Protein AF-A0AAD5UPH0-F1 (afdb_monomer)

Foldseek 3Di:
DVLLLCCVVPVPDDNDDPVNVVVVVVVLVVVLVVLVVVCCVPWNFDWDWDDQDVVDIDTDTHTPDPVSVVVSVVVSVVSVVVVLVVLLVSLVSCCQPDPVPVLSNLVSVLSVLLVVLVVVLVVVLPDPPDGPVVNVVS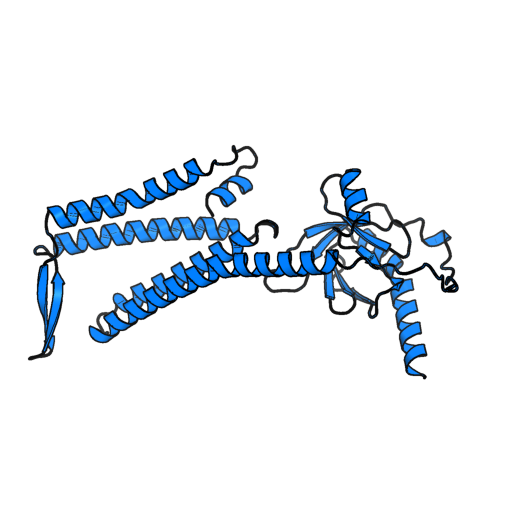VVVSVVVSVVSVVCSNCVVVVVVVVVVVVVVVVVPPPPPDDDDDDDDDDPCPPPPLFVPQPAWFWKFKWWDDPRTDGATWTWGDPDLQKIWTFHPPPPDVVSVVVVVVVVTPMDRLVPFLDWDWDDPDLQWIWIDTRPTIIIMGGPDSVNVVSVCVSCVVSNVVNVVVVVVVVPD

Radius of gyration: 30.43 Å; Cα contacts (8 Å, |Δi|>4): 278; chains: 1; bounding box: 73×56×84 Å

Nearest PDB structures (foldseek):
  9asb-assembly1_R  TM=7.176E-01  e=4.414E-03  Homo sapiens
  8szh-assembly1_A  TM=6.486E-01  e=6.086E-03  Homo sapiens
  3syx-assembly1_A  TM=6.234E-01  e=2.449E-03  Homo sapiens
  1egx-assembly1_A  TM=5.611E-01  e=1.221E-02  Homo sapiens
  4my6-assembly1_A  TM=5.844E-01  e=4.181E-02  Homo sapiens

Secondary structure (DSSP, 8-state):
-HHHHHHHH-TTS----HHHHHHHHHHHHHHHHHHHHHHHHHH--EEEEEEEETTEEEEEEE-S-HHHHHHHHHHHHHHHHHHHHHHHHHHHHTTT--GGGHHHHHHHHHHHHHHHHHHHHHHHHH-TTS-HHHHHHHHHHHHHHHHHHHHHHHHHHHHHHHHHHHHHHHHTT-----------PPP----TTTGGG--S-EEEEEE-SSTTPPEEEEEEEEEETTEEEEEESS---HHHHHHHHHT-SEEEEGGG-S-EEEEE-SSSEEEEEETTEEEEEEESSHHHHHHHHHHHHHHHHHHHHHHHHHTT-

Mean predicted aligned error: 13.75 Å

InterPro domains:
  IPR017978 GPCR family 3, C-terminal [PF00003] (2-152)
  IPR017978 GPCR family 3, C-terminal [PS50259] (34-127)

pLDDT: mean 79.67, std 17.47, range [31.64, 97.56]

Solvent-accessible surface area (backbone atoms only — 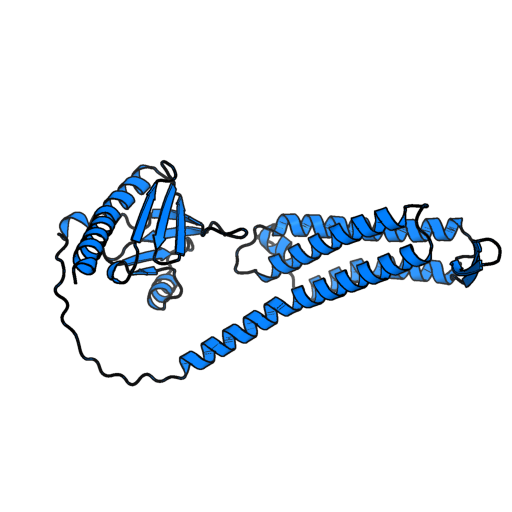not comparable to full-atom values): 18338 Å² total; per-residue (Å²): 106,71,72,57,44,48,53,71,78,33,80,86,55,78,81,79,51,72,64,59,56,52,50,52,53,49,63,72,51,46,59,62,52,52,52,51,50,53,42,47,74,76,47,51,65,38,86,40,80,42,78,80,48,95,94,40,75,42,82,42,75,42,38,89,48,64,67,59,45,52,51,54,53,48,54,51,50,52,51,52,50,52,55,50,50,53,51,48,53,52,33,60,74,45,64,84,61,63,74,93,50,55,68,53,54,48,54,34,50,44,50,52,54,49,51,54,52,49,52,54,52,50,58,58,63,69,41,82,89,59,53,70,70,57,51,53,51,52,52,52,52,52,52,50,50,50,51,51,50,48,48,50,54,67,45,49,60,57,52,52,51,54,53,51,54,50,55,53,58,62,59,74,67,65,79,79,88,70,82,90,76,87,79,90,71,87,76,80,80,70,68,71,82,71,62,79,68,63,67,84,54,44,64,30,35,41,26,44,82,58,104,79,47,59,72,41,68,25,27,41,32,56,95,46,98,52,36,45,34,44,42,63,76,63,76,88,40,76,63,56,58,52,33,49,77,70,61,81,40,65,63,47,55,58,88,76,56,87,35,67,48,80,42,81,77,49,84,40,29,38,36,39,36,50,62,93,46,52,36,36,38,36,38,85,43,54,68,59,37,52,53,50,50,64,65,47,47,62,55,43,51,54,48,54,52,49,54,64,62,58,74,75,111

Organism: NCBI:txid261099

Sequence (313 aa):
NYRIYTIFTRPRSRILKTHETIIGGIIFGIPPAIIIAIWNAKDAPKPAAITVMKGVYAWTCSSTSTSLQSVMVTLLSVYCAIILAMNLYIAFQTRNIPSKYSETRVITLAIYNTTIITLFAISILLSEGLGFRLKAAIKMIAVFYLLFFNLVSSFSLKVVHCVQDNVLSTKSGSKSTHSITNPSMEAISVKEKDAKKGKAGTPVILRKPGLFSESKPRMMHSETPEFVSFCRFTKLTLEDEAASKRGDGECWKLPNLKEFKVEKVSDLTRRYYLDKDQFEVTYENEDDAKSWDNYFHPWTNAHIAKTMLGEGK

Structure (mmCIF, N/CA/C/O backbone):
data_AF-A0AAD5UPH0-F1
#
_entry.id   AF-A0AAD5UPH0-F1
#
loop_
_atom_site.group_PDB
_atom_site.id
_atom_site.type_symbol
_atom_site.label_atom_id
_atom_site.label_alt_id
_atom_site.label_comp_id
_atom_site.label_asym_id
_atom_site.label_entity_id
_atom_site.label_seq_id
_atom_site.pdbx_PDB_ins_code
_atom_site.Cartn_x
_atom_site.Cartn_y
_atom_site.Cartn_z
_atom_site.occupancy
_atom_site.B_iso_or_equiv
_atom_site.auth_seq_id
_atom_site.auth_comp_id
_atom_site.auth_asym_id
_atom_site.auth_atom_id
_atom_site.pdbx_PDB_model_num
ATOM 1 N N . ASN A 1 1 ? -4.790 7.813 2.176 1.00 82.38 1 ASN A N 1
ATOM 2 C CA . ASN A 1 1 ? -3.781 7.843 3.263 1.00 82.38 1 ASN A CA 1
ATOM 3 C C . ASN A 1 1 ? -3.314 9.232 3.673 1.00 82.38 1 ASN A C 1
ATOM 5 O O . ASN A 1 1 ? -3.530 9.558 4.830 1.00 82.38 1 ASN A O 1
ATOM 9 N N . TYR A 1 2 ? -2.753 10.075 2.794 1.00 86.06 2 TYR A N 1
ATOM 10 C CA . TYR A 1 2 ? -2.243 11.404 3.200 1.00 86.06 2 TYR A CA 1
ATOM 11 C C . TYR A 1 2 ? -3.269 12.274 3.955 1.00 86.06 2 TYR A C 1
ATOM 13 O O . TYR A 1 2 ? -2.992 12.720 5.062 1.00 86.06 2 TYR A O 1
ATOM 21 N N . ARG A 1 3 ? -4.490 12.425 3.419 1.00 85.69 3 ARG A N 1
ATOM 22 C CA . ARG A 1 3 ? -5.582 13.167 4.083 1.00 85.69 3 ARG A CA 1
ATOM 23 C C . ARG A 1 3 ? -5.912 12.632 5.480 1.00 85.69 3 ARG A C 1
ATOM 25 O O . ARG A 1 3 ? -6.207 13.391 6.396 1.00 85.69 3 ARG A O 1
ATOM 32 N N . ILE A 1 4 ? -5.878 11.314 5.635 1.00 85.44 4 ILE A N 1
ATOM 33 C CA . ILE A 1 4 ? -6.187 10.655 6.903 1.00 85.44 4 ILE A CA 1
ATOM 34 C C . ILE A 1 4 ? -5.053 10.929 7.895 1.00 85.44 4 ILE A C 1
ATOM 36 O O . ILE A 1 4 ? -5.306 11.399 8.998 1.00 85.44 4 ILE A O 1
ATOM 40 N N . TYR A 1 5 ? -3.804 10.750 7.464 1.00 86.12 5 TYR A N 1
ATOM 41 C CA . TYR A 1 5 ? -2.621 11.104 8.244 1.00 86.12 5 TYR A CA 1
ATOM 42 C C . TYR A 1 5 ? -2.679 12.551 8.751 1.00 86.12 5 TYR A C 1
ATOM 44 O O . TYR A 1 5 ? -2.553 12.784 9.947 1.00 86.12 5 TYR A O 1
ATOM 52 N N . THR A 1 6 ? -2.978 13.523 7.886 1.00 85.56 6 THR A N 1
ATOM 53 C CA . THR A 1 6 ? -3.054 14.935 8.295 1.00 85.56 6 THR A CA 1
ATOM 54 C C . THR A 1 6 ? -4.121 15.203 9.357 1.00 85.56 6 THR A C 1
ATOM 56 O O . THR A 1 6 ? -3.864 15.984 10.270 1.00 85.56 6 THR A O 1
ATOM 59 N N . ILE A 1 7 ? -5.277 14.529 9.283 1.00 85.38 7 ILE A N 1
ATOM 60 C CA . ILE A 1 7 ? -6.355 14.673 10.274 1.00 85.38 7 ILE A CA 1
ATOM 61 C C . ILE A 1 7 ? -5.890 14.184 11.653 1.00 85.38 7 ILE A C 1
ATOM 63 O O . ILE A 1 7 ? -6.153 14.844 12.655 1.00 85.38 7 ILE A O 1
ATOM 67 N N . PHE A 1 8 ? -5.173 13.058 11.711 1.00 83.31 8 PHE A N 1
ATOM 68 C CA . PHE A 1 8 ? -4.741 12.465 12.980 1.00 83.31 8 PHE A CA 1
ATOM 69 C C . PHE A 1 8 ? -3.480 13.105 13.563 1.00 83.31 8 PHE A C 1
ATOM 71 O O . PHE A 1 8 ? -3.375 13.246 14.778 1.00 83.31 8 PHE A O 1
ATOM 78 N N . THR A 1 9 ? -2.526 13.519 12.730 1.00 83.44 9 THR A N 1
ATOM 79 C CA . THR A 1 9 ? -1.260 14.098 13.209 1.00 83.44 9 THR A CA 1
ATOM 80 C C . THR A 1 9 ? -1.386 15.585 13.537 1.00 83.44 9 THR A C 1
ATOM 82 O O . THR A 1 9 ? -0.618 16.112 14.338 1.00 83.44 9 THR A O 1
ATOM 85 N N . ARG A 1 10 ? -2.343 16.295 12.925 1.00 81.62 10 ARG A N 1
ATOM 86 C CA . ARG A 1 10 ? -2.561 17.730 13.150 1.00 81.62 10 ARG A CA 1
ATOM 87 C C . ARG A 1 10 ? -4.033 17.993 13.486 1.00 81.62 10 ARG A C 1
ATOM 89 O O . ARG A 1 10 ? -4.769 18.454 12.613 1.00 81.62 10 ARG A O 1
ATOM 96 N N . PRO A 1 11 ? -4.464 17.798 14.746 1.00 68.94 11 PRO A N 1
ATOM 97 C CA . PRO A 1 11 ? -5.865 17.977 15.148 1.00 68.94 11 PRO A CA 1
ATOM 98 C C . PRO A 1 11 ? -6.391 19.415 14.979 1.00 68.94 11 PRO A C 1
ATOM 100 O O . PRO A 1 11 ? -7.597 19.622 14.921 1.00 68.94 11 PRO A O 1
ATOM 103 N N . ARG A 1 12 ? -5.504 20.415 14.853 1.00 71.19 12 ARG A N 1
ATOM 104 C CA . ARG A 1 12 ? -5.857 21.811 14.516 1.00 71.19 12 ARG A CA 1
ATOM 105 C C . ARG A 1 12 ? -5.805 22.141 13.020 1.00 71.19 12 ARG A C 1
ATOM 107 O O . ARG A 1 12 ? -6.069 23.280 12.644 1.00 71.19 12 ARG A O 1
ATOM 114 N N . SER A 1 13 ? -5.421 21.199 12.160 1.00 67.62 13 SER A N 1
ATOM 115 C CA . SER A 1 13 ? -5.378 21.459 10.720 1.00 67.62 13 SER A CA 1
ATOM 116 C C . SER A 1 13 ? -6.786 21.483 10.128 1.00 67.62 13 SER A C 1
ATOM 118 O O . SER A 1 13 ? -7.664 20.725 10.540 1.00 67.62 13 SER A O 1
ATOM 120 N N . ARG A 1 14 ? -7.014 22.382 9.161 1.00 71.81 14 ARG A N 1
ATOM 121 C CA . ARG A 1 14 ? -8.259 22.396 8.384 1.00 71.81 14 ARG A CA 1
ATOM 122 C C . ARG A 1 14 ? -8.436 21.033 7.720 1.00 71.81 14 ARG A C 1
ATOM 124 O O . ARG A 1 14 ? -7.489 20.497 7.148 1.00 71.81 14 ARG A O 1
ATOM 131 N N . ILE A 1 15 ? -9.655 20.501 7.779 1.00 76.06 15 ILE A N 1
ATOM 132 C CA . ILE A 1 15 ? -10.037 19.301 7.032 1.00 76.06 15 ILE A CA 1
ATOM 133 C C . ILE A 1 15 ? -9.720 19.569 5.559 1.00 76.06 15 ILE A C 1
ATOM 135 O O . ILE A 1 15 ? -10.344 20.442 4.953 1.00 76.06 15 ILE A O 1
ATOM 139 N N . LEU A 1 16 ? -8.749 18.835 5.004 1.00 75.88 16 LEU A N 1
ATOM 140 C CA . LEU A 1 16 ? -8.389 18.982 3.597 1.00 75.88 16 LEU A CA 1
ATOM 141 C C . LEU A 1 16 ? -9.610 18.709 2.725 1.00 75.88 16 LEU A C 1
ATOM 143 O O . LEU A 1 16 ? -10.311 17.698 2.898 1.00 75.88 16 LEU A O 1
ATOM 147 N N . LYS A 1 17 ? -9.844 19.619 1.784 1.00 85.31 17 LYS A N 1
ATOM 148 C CA . LYS A 1 17 ? -10.932 19.508 0.815 1.00 85.31 17 LYS A CA 1
ATOM 149 C C . LYS A 1 17 ? -10.560 18.477 -0.252 1.00 85.31 17 LYS A C 1
ATOM 151 O O . LYS A 1 17 ? -9.388 18.242 -0.544 1.00 85.31 17 LYS A O 1
ATOM 156 N N . THR A 1 18 ? -11.568 17.867 -0.873 1.00 87.19 18 THR A N 1
ATOM 157 C CA . THR A 1 18 ? -11.371 16.830 -1.902 1.00 87.19 18 THR A CA 1
ATOM 158 C C . THR A 1 18 ? -10.477 17.313 -3.048 1.00 87.19 18 THR A C 1
ATOM 160 O O . THR A 1 18 ? -9.582 16.585 -3.471 1.00 87.19 18 THR A O 1
ATOM 163 N N . HIS A 1 19 ? -10.651 18.561 -3.496 1.00 87.62 19 HIS A N 1
ATOM 164 C CA . HIS A 1 19 ? -9.842 19.126 -4.578 1.00 87.62 19 HIS A CA 1
ATOM 165 C C . HIS A 1 19 ? -8.356 19.249 -4.212 1.00 87.62 19 HIS A C 1
ATOM 167 O O . HIS A 1 19 ? -7.513 18.977 -5.054 1.00 87.62 19 HIS A O 1
ATOM 173 N N . GLU A 1 20 ? -8.013 19.573 -2.961 1.00 88.12 20 GLU A N 1
ATOM 174 C CA . GLU A 1 20 ? -6.614 19.699 -2.520 1.00 88.12 20 GLU A CA 1
ATOM 175 C C . GLU A 1 20 ? -5.891 18.347 -2.580 1.00 88.12 20 GLU A C 1
ATOM 177 O O . GLU A 1 20 ? -4.725 18.270 -2.957 1.00 88.12 20 GLU A O 1
ATOM 182 N N . THR A 1 21 ? -6.604 17.258 -2.271 1.00 87.06 21 THR A N 1
ATOM 183 C CA . THR A 1 21 ? -6.049 15.899 -2.375 1.00 87.06 21 THR A CA 1
ATOM 184 C C . THR A 1 21 ? -5.826 15.497 -3.836 1.00 87.06 21 THR A C 1
ATOM 186 O O . THR A 1 21 ? -4.801 14.896 -4.153 1.00 87.06 21 THR A O 1
ATOM 189 N N . ILE A 1 22 ? -6.754 15.856 -4.732 1.00 90.38 22 ILE A N 1
ATOM 190 C CA . ILE A 1 22 ? -6.630 15.602 -6.176 1.00 90.38 22 ILE A CA 1
ATOM 191 C C . ILE A 1 22 ? -5.459 16.399 -6.760 1.00 90.38 22 ILE A C 1
ATOM 193 O O . ILE A 1 22 ? -4.620 15.826 -7.451 1.00 90.38 22 ILE A O 1
ATOM 197 N N . ILE A 1 23 ? -5.361 17.690 -6.432 1.00 92.50 23 ILE A N 1
ATOM 198 C CA . ILE A 1 23 ? -4.261 18.563 -6.864 1.00 92.50 23 ILE A CA 1
ATOM 199 C C . ILE A 1 23 ? -2.921 18.002 -6.383 1.00 92.50 23 ILE A C 1
ATOM 201 O O . ILE A 1 23 ? -1.994 17.890 -7.180 1.00 92.50 23 ILE A O 1
ATOM 205 N N . GLY A 1 24 ? -2.832 17.573 -5.120 1.00 89.00 24 GLY A N 1
ATOM 206 C CA . GLY A 1 24 ? -1.638 16.906 -4.601 1.00 89.00 24 GLY A CA 1
ATOM 207 C C . GLY A 1 24 ? -1.256 15.676 -5.429 1.00 89.00 24 GLY A C 1
ATOM 208 O O . GLY A 1 24 ? -0.106 15.549 -5.838 1.00 89.00 24 GLY A O 1
ATOM 209 N N . GLY A 1 25 ? -2.223 14.809 -5.747 1.00 88.56 25 GLY A N 1
ATOM 210 C CA . GLY A 1 25 ? -1.998 13.640 -6.604 1.00 88.56 25 GLY A CA 1
ATOM 211 C C . GLY A 1 25 ? -1.468 13.998 -7.998 1.00 88.56 25 GLY A C 1
ATOM 212 O O . GLY A 1 25 ? -0.523 13.372 -8.470 1.00 88.56 25 GLY A O 1
ATOM 213 N N . ILE A 1 26 ? -2.022 15.038 -8.627 1.00 92.56 26 ILE A N 1
ATOM 214 C CA . ILE A 1 26 ? -1.574 15.527 -9.941 1.00 92.56 26 ILE A CA 1
ATOM 215 C C . ILE A 1 26 ? -0.140 16.063 -9.864 1.00 92.56 26 ILE A C 1
ATOM 217 O O . ILE A 1 26 ? 0.687 15.713 -10.703 1.00 92.56 26 ILE A O 1
ATOM 221 N N . ILE A 1 27 ? 0.184 16.855 -8.839 1.00 94.62 27 ILE A N 1
ATOM 222 C CA . ILE A 1 27 ? 1.525 17.427 -8.650 1.00 94.62 27 ILE A CA 1
ATOM 223 C C . ILE A 1 27 ? 2.592 16.328 -8.547 1.00 94.62 27 ILE A C 1
ATOM 225 O O . ILE A 1 27 ? 3.658 16.467 -9.140 1.00 94.62 27 ILE A O 1
ATOM 229 N N . PHE A 1 28 ? 2.310 15.216 -7.860 1.00 93.44 28 PHE A N 1
ATOM 230 C CA . PHE A 1 28 ? 3.228 14.069 -7.803 1.00 93.44 28 PHE A CA 1
ATOM 231 C C . PHE A 1 28 ? 3.228 13.212 -9.087 1.00 93.44 28 PHE A C 1
ATOM 233 O O . PHE A 1 28 ? 4.172 12.467 -9.328 1.00 93.44 28 PHE A O 1
ATOM 240 N N . GLY A 1 29 ? 2.199 13.303 -9.933 1.00 92.19 29 GLY A N 1
ATOM 241 C CA . GLY A 1 29 ? 2.130 12.578 -11.208 1.00 92.19 29 GLY A CA 1
ATOM 242 C C . GLY A 1 29 ? 2.849 13.270 -12.374 1.00 92.19 29 GLY A C 1
ATOM 243 O O . GLY A 1 29 ? 3.290 12.602 -13.308 1.00 92.19 29 GLY A O 1
ATOM 244 N N . ILE A 1 30 ? 2.993 14.597 -12.324 1.00 95.75 30 ILE A N 1
ATOM 245 C CA . ILE A 1 30 ? 3.584 15.402 -13.406 1.00 95.75 30 ILE A CA 1
ATOM 246 C C . ILE A 1 30 ? 5.079 15.107 -13.651 1.00 95.75 30 ILE A C 1
ATOM 248 O O . ILE A 1 30 ? 5.450 14.948 -14.817 1.00 95.75 30 ILE A O 1
ATOM 252 N N . PRO A 1 31 ? 5.963 15.007 -12.636 1.00 95.69 31 PRO A N 1
ATOM 253 C CA . PRO A 1 31 ? 7.396 14.846 -12.883 1.00 95.69 31 PRO A CA 1
ATOM 254 C C . PRO A 1 31 ? 7.758 13.592 -13.703 1.00 95.69 31 PRO A C 1
ATOM 256 O O . PRO A 1 31 ? 8.509 13.738 -14.668 1.00 95.69 31 PRO A O 1
ATOM 259 N N . PRO A 1 32 ? 7.194 12.393 -13.436 1.00 95.88 32 PRO A N 1
ATOM 260 C CA . PRO A 1 32 ? 7.371 11.231 -14.309 1.00 95.88 32 PRO A CA 1
ATOM 261 C C . PRO A 1 32 ? 6.973 11.490 -15.766 1.00 95.88 32 PRO A C 1
ATOM 263 O O . PRO A 1 32 ? 7.700 11.100 -16.677 1.00 95.88 32 PRO A O 1
ATOM 266 N N . ALA A 1 33 ? 5.848 12.176 -15.998 1.00 96.12 33 ALA A N 1
ATOM 267 C CA . ALA A 1 33 ? 5.382 12.496 -17.345 1.00 96.12 33 ALA A CA 1
ATOM 268 C C . ALA A 1 33 ? 6.349 13.442 -18.075 1.00 96.12 33 ALA A C 1
ATOM 270 O O . ALA A 1 33 ? 6.648 13.221 -19.247 1.00 96.12 33 ALA A O 1
ATOM 271 N N . ILE A 1 34 ? 6.893 14.447 -17.379 1.00 97.00 34 ILE A N 1
ATOM 272 C CA . ILE A 1 34 ? 7.903 15.361 -17.935 1.00 97.00 34 ILE A CA 1
ATOM 273 C C . ILE A 1 34 ? 9.189 14.604 -18.281 1.00 97.00 34 ILE A C 1
ATOM 275 O O . ILE A 1 34 ? 9.716 14.782 -19.378 1.00 97.00 34 ILE A O 1
ATOM 279 N N . ILE A 1 35 ? 9.681 13.738 -17.388 1.00 95.88 35 ILE A N 1
ATOM 280 C CA . ILE A 1 35 ? 10.888 12.930 -17.637 1.00 95.88 35 ILE A CA 1
ATOM 281 C C . ILE A 1 35 ? 10.692 12.061 -18.885 1.00 95.88 35 ILE A C 1
ATOM 283 O O . ILE A 1 35 ? 11.546 12.050 -19.771 1.00 95.88 35 ILE A O 1
ATOM 287 N N . ILE A 1 36 ? 9.545 11.382 -18.993 1.00 95.69 36 ILE A N 1
ATOM 288 C CA . ILE A 1 36 ? 9.203 10.556 -20.157 1.00 95.69 36 ILE A CA 1
ATOM 289 C C . ILE A 1 36 ? 9.104 11.412 -21.427 1.00 95.69 36 ILE A C 1
ATOM 291 O O . ILE A 1 36 ? 9.611 11.003 -22.470 1.00 95.69 36 ILE A O 1
ATOM 295 N N . ALA A 1 37 ? 8.497 12.599 -21.364 1.00 96.94 37 ALA A N 1
ATOM 296 C CA . ALA A 1 37 ? 8.385 13.498 -22.512 1.00 96.94 37 ALA A CA 1
ATOM 297 C C . ALA A 1 37 ? 9.759 13.987 -23.000 1.00 96.94 37 ALA A C 1
ATOM 299 O O . ALA A 1 37 ? 10.033 13.942 -24.198 1.00 96.94 37 ALA A O 1
ATOM 300 N N . ILE A 1 38 ? 10.647 14.387 -22.083 1.00 96.38 38 ILE A N 1
ATOM 301 C CA . ILE A 1 38 ? 12.020 14.803 -22.405 1.00 96.38 38 ILE A CA 1
ATOM 302 C C . ILE A 1 38 ? 12.802 13.641 -23.019 1.00 96.38 38 ILE A C 1
ATOM 304 O O . ILE A 1 38 ? 13.492 13.833 -24.022 1.00 96.38 38 ILE A O 1
ATOM 308 N N . TRP A 1 39 ? 12.682 12.439 -22.448 1.00 96.12 39 TRP A N 1
ATOM 309 C CA . TRP A 1 39 ? 13.358 11.256 -22.973 1.00 96.12 39 TRP A CA 1
ATOM 310 C C . TRP A 1 39 ? 12.890 10.945 -24.400 1.00 96.12 39 TRP A C 1
ATOM 312 O O . TRP A 1 39 ? 13.722 10.856 -25.301 1.00 96.12 39 TRP A O 1
ATOM 322 N N . ASN A 1 40 ? 11.576 10.908 -24.643 1.00 95.81 40 ASN A N 1
ATOM 323 C CA . ASN A 1 40 ? 11.029 10.675 -25.983 1.00 95.81 40 ASN A CA 1
ATOM 324 C C . ASN A 1 40 ? 11.398 11.779 -26.987 1.00 95.81 40 ASN A C 1
ATOM 326 O O . ASN A 1 40 ? 11.626 11.480 -28.156 1.00 95.81 40 ASN A O 1
ATOM 330 N N . ALA A 1 41 ? 11.487 13.040 -26.556 1.00 96.62 41 ALA A N 1
ATOM 331 C CA . ALA A 1 41 ? 11.855 14.150 -27.433 1.00 96.62 41 ALA A CA 1
ATOM 332 C C . ALA A 1 41 ? 13.336 14.127 -27.850 1.00 96.62 41 ALA A C 1
ATOM 334 O O . ALA A 1 41 ? 13.675 14.605 -28.932 1.00 96.62 41 ALA A O 1
ATOM 335 N N . LYS A 1 42 ? 14.229 13.613 -26.993 1.00 96.44 42 LYS A N 1
ATOM 336 C CA . LYS A 1 42 ? 15.677 13.578 -27.255 1.00 96.44 42 LYS A CA 1
ATOM 337 C C . LYS A 1 42 ? 16.133 12.292 -27.930 1.00 96.44 42 LYS A C 1
ATOM 339 O O . LYS A 1 42 ? 16.948 12.357 -28.844 1.00 96.44 42 LYS A O 1
ATOM 344 N N . ASP A 1 43 ? 15.640 11.148 -27.473 1.00 94.88 43 ASP A N 1
ATOM 345 C CA . ASP A 1 43 ? 16.049 9.836 -27.971 1.00 94.88 43 ASP A CA 1
ATOM 346 C C . ASP A 1 43 ? 14.915 8.835 -27.736 1.00 94.88 43 ASP A C 1
ATOM 348 O O . ASP A 1 43 ? 14.900 8.078 -26.764 1.00 94.88 43 ASP A O 1
ATOM 352 N N . ALA A 1 44 ? 13.911 8.891 -28.613 1.00 93.25 44 ALA A N 1
ATOM 353 C CA . ALA A 1 44 ? 12.793 7.961 -28.575 1.00 93.25 44 ALA A CA 1
ATOM 354 C C . ALA A 1 44 ? 13.309 6.515 -28.711 1.00 93.25 44 ALA A C 1
ATOM 356 O O . ALA A 1 44 ? 14.049 6.227 -29.658 1.00 93.25 44 ALA A O 1
ATOM 357 N N . PRO A 1 45 ? 12.921 5.595 -27.808 1.00 91.38 45 PRO A N 1
ATOM 358 C CA . PRO A 1 45 ? 13.378 4.215 -27.861 1.00 91.38 45 PRO A CA 1
ATOM 359 C C . PRO A 1 45 ? 12.893 3.544 -29.150 1.00 91.38 45 PRO A C 1
ATOM 361 O O . PRO A 1 45 ? 11.702 3.546 -29.464 1.00 91.38 45 PRO A O 1
ATOM 364 N N . LYS A 1 46 ? 13.830 2.954 -29.894 1.00 93.50 46 LYS A N 1
ATOM 365 C CA . LYS A 1 46 ? 13.576 2.263 -31.163 1.00 93.50 46 LYS A CA 1
ATOM 366 C C . LYS A 1 46 ? 13.734 0.752 -30.977 1.00 93.50 46 LYS A C 1
ATOM 368 O O . LYS A 1 46 ? 14.473 0.317 -30.088 1.00 93.50 46 LYS A O 1
ATOM 373 N N . PRO A 1 47 ? 13.049 -0.070 -31.788 1.00 92.25 47 PRO A N 1
ATOM 374 C CA . PRO A 1 47 ? 13.262 -1.509 -31.772 1.00 92.25 47 PRO A CA 1
ATOM 375 C C . PRO A 1 47 ? 14.697 -1.827 -32.215 1.00 92.25 47 PRO A C 1
ATOM 377 O O . PRO A 1 47 ? 15.130 -1.440 -33.297 1.00 92.25 47 PRO A O 1
ATOM 380 N N . ALA A 1 48 ? 15.423 -2.546 -31.369 1.00 90.31 48 ALA A N 1
ATOM 381 C CA . ALA A 1 48 ? 16.771 -3.038 -31.590 1.00 90.31 48 ALA A CA 1
ATOM 382 C C . ALA A 1 48 ? 16.781 -4.560 -31.408 1.00 90.31 48 ALA A C 1
ATOM 384 O O . ALA A 1 48 ? 16.200 -5.094 -30.458 1.00 90.31 48 ALA A O 1
ATOM 385 N N . ALA A 1 49 ? 17.433 -5.272 -32.324 1.00 90.00 49 ALA A N 1
ATOM 386 C CA . ALA A 1 49 ? 17.629 -6.707 -32.195 1.00 90.00 49 ALA A CA 1
ATOM 387 C C . ALA A 1 49 ? 18.821 -6.977 -31.268 1.00 90.00 49 ALA A C 1
ATOM 389 O O . ALA A 1 49 ? 19.923 -6.486 -31.504 1.00 90.00 49 ALA A O 1
ATOM 390 N N . ILE A 1 50 ? 18.601 -7.771 -30.224 1.00 89.00 50 ILE A N 1
ATOM 391 C CA . ILE A 1 50 ? 19.654 -8.294 -29.354 1.00 89.00 50 ILE A CA 1
ATOM 392 C C . ILE A 1 50 ? 19.837 -9.786 -29.613 1.00 89.00 50 ILE A C 1
ATOM 394 O O . ILE A 1 50 ? 18.872 -10.543 -29.741 1.00 89.00 50 ILE A O 1
ATOM 398 N N . THR A 1 51 ? 21.090 -10.219 -29.686 1.00 87.88 51 THR A N 1
ATOM 399 C CA . THR A 1 51 ? 21.434 -11.636 -29.818 1.00 87.88 51 THR A CA 1
ATOM 400 C C . THR A 1 51 ? 21.400 -12.272 -28.432 1.00 87.88 51 THR A C 1
ATOM 402 O O . THR A 1 51 ? 22.212 -11.928 -27.577 1.00 87.88 51 THR A O 1
ATOM 405 N N . VAL A 1 52 ? 20.449 -13.178 -28.189 1.00 84.50 52 VAL A N 1
ATOM 406 C CA . VAL A 1 52 ? 20.278 -13.849 -26.883 1.00 84.50 52 VAL A CA 1
ATOM 407 C C . VAL A 1 52 ? 21.111 -15.128 -26.819 1.00 84.50 52 VAL A C 1
ATOM 409 O O . VAL A 1 52 ? 21.699 -15.445 -25.790 1.00 84.50 52 VAL A O 1
ATOM 412 N N . MET A 1 53 ? 21.165 -15.859 -27.932 1.00 83.31 53 MET A N 1
ATOM 413 C CA . MET A 1 53 ? 22.002 -17.041 -28.148 1.00 83.31 53 MET A CA 1
ATOM 414 C C . MET A 1 53 ? 22.439 -17.063 -29.614 1.00 83.31 53 MET A C 1
ATOM 416 O O . MET A 1 53 ? 21.860 -16.365 -30.448 1.00 83.31 53 MET A O 1
ATOM 420 N N . LYS A 1 54 ? 23.453 -17.864 -29.955 1.00 84.31 54 LYS A N 1
ATOM 421 C CA . LYS A 1 54 ? 23.919 -18.007 -31.342 1.00 84.31 54 LYS A CA 1
ATOM 422 C C . LYS A 1 54 ? 22.744 -18.431 -32.241 1.00 84.31 54 LYS A C 1
ATOM 424 O O . LYS A 1 54 ? 22.207 -19.519 -32.074 1.00 84.31 54 LYS A O 1
ATOM 429 N N . GLY A 1 55 ? 22.327 -17.551 -33.155 1.00 84.25 55 GLY A N 1
ATOM 430 C CA . GLY A 1 55 ? 21.191 -17.775 -34.061 1.00 84.25 55 GLY A CA 1
ATOM 431 C C . GLY A 1 55 ? 19.799 -17.444 -33.497 1.00 84.25 55 GLY A C 1
ATOM 432 O O . GLY A 1 55 ? 18.816 -17.620 -34.210 1.00 84.25 55 GLY A O 1
ATOM 433 N N . VAL A 1 56 ? 19.687 -16.944 -32.259 1.00 85.56 56 VAL A N 1
ATOM 434 C CA . VAL A 1 56 ? 18.412 -16.527 -31.649 1.00 85.56 56 VAL A CA 1
ATOM 435 C C . VAL A 1 56 ? 18.442 -15.032 -31.349 1.00 85.56 56 VAL A C 1
ATOM 437 O O . VAL A 1 56 ? 19.164 -14.570 -30.460 1.00 85.56 56 VAL A O 1
ATOM 440 N N . TYR A 1 57 ? 17.607 -14.287 -32.069 1.00 87.19 57 TYR A N 1
ATOM 441 C CA . TYR A 1 57 ? 17.436 -12.847 -31.906 1.00 87.19 57 TYR A CA 1
ATOM 442 C C . TYR A 1 57 ? 16.164 -12.549 -31.110 1.00 87.19 57 TYR A C 1
ATOM 444 O O . TYR A 1 57 ? 15.132 -13.193 -31.305 1.00 87.19 57 TYR A O 1
ATOM 452 N N . ALA A 1 58 ? 16.228 -11.560 -30.222 1.00 86.62 58 ALA A N 1
ATOM 453 C CA . ALA A 1 58 ? 15.062 -10.985 -29.565 1.00 86.62 58 ALA A CA 1
ATOM 454 C C . ALA A 1 58 ? 14.978 -9.493 -29.881 1.00 86.62 58 ALA A C 1
ATOM 456 O O . ALA A 1 58 ? 15.992 -8.800 -29.928 1.00 86.62 58 ALA A O 1
ATOM 457 N N . TRP A 1 59 ? 13.763 -8.994 -30.081 1.00 89.31 59 TRP A N 1
ATOM 458 C CA . TRP A 1 59 ? 13.519 -7.568 -30.249 1.00 89.31 59 TRP A CA 1
ATOM 459 C C . TRP A 1 59 ? 13.346 -6.919 -28.879 1.00 89.31 59 TRP A C 1
ATOM 461 O O . TRP A 1 59 ? 12.525 -7.357 -28.073 1.00 89.31 59 TRP A O 1
ATOM 471 N N . THR A 1 60 ? 14.123 -5.875 -28.619 1.00 90.38 60 THR A N 1
ATOM 472 C CA . THR A 1 60 ? 13.990 -5.026 -27.435 1.00 90.38 60 THR A CA 1
ATOM 473 C C . THR A 1 60 ? 13.864 -3.574 -27.864 1.00 90.38 60 THR A C 1
ATOM 475 O O . THR A 1 60 ? 14.347 -3.194 -28.923 1.00 90.38 60 THR A O 1
ATOM 478 N N . CYS A 1 61 ? 13.236 -2.737 -27.046 1.00 90.50 61 CYS A N 1
ATOM 479 C CA . CYS A 1 61 ? 13.265 -1.296 -27.267 1.00 90.50 61 CYS A CA 1
ATOM 480 C C . CYS A 1 61 ? 14.488 -0.718 -26.552 1.00 90.50 61 CYS A C 1
ATOM 482 O O . CYS A 1 61 ? 14.640 -0.910 -25.344 1.00 90.50 61 CYS A O 1
ATOM 484 N N . SER A 1 62 ? 15.360 -0.040 -27.296 1.00 91.25 62 SER A N 1
ATOM 485 C CA . SER A 1 62 ? 16.550 0.621 -26.761 1.00 91.25 62 SER A CA 1
ATOM 486 C C . SER A 1 62 ? 16.679 2.022 -27.343 1.00 91.25 62 SER A C 1
ATOM 488 O O . SER A 1 62 ? 16.309 2.283 -28.487 1.00 91.25 62 SER A O 1
ATOM 490 N N . SER A 1 63 ? 17.207 2.925 -26.533 1.00 93.12 63 SER A N 1
ATOM 491 C CA . SER A 1 63 ? 17.628 4.261 -26.936 1.00 93.12 63 SER A CA 1
ATOM 492 C C . SER A 1 63 ? 18.918 4.161 -27.755 1.00 93.12 63 SER A C 1
ATOM 494 O O . SER A 1 63 ? 19.698 3.221 -27.566 1.00 93.12 63 SER A O 1
ATOM 496 N N . THR A 1 64 ? 19.161 5.129 -28.637 1.00 93.00 64 THR A N 1
ATOM 497 C CA . THR A 1 64 ? 20.417 5.224 -29.399 1.00 93.00 64 THR A CA 1
ATOM 498 C C . THR A 1 64 ? 21.607 5.435 -28.456 1.00 93.00 64 THR A C 1
ATOM 500 O O . THR A 1 64 ? 22.676 4.859 -28.649 1.00 93.00 64 THR A O 1
ATOM 503 N N . SER A 1 65 ? 21.412 6.232 -27.402 1.00 94.00 65 SER A N 1
ATOM 504 C CA . SER A 1 65 ? 22.387 6.467 -26.339 1.00 94.00 65 SER A CA 1
ATOM 505 C C . SER A 1 65 ? 22.086 5.596 -25.115 1.00 94.00 65 SER A C 1
ATOM 507 O O . SER A 1 65 ? 21.142 5.842 -24.360 1.00 94.00 65 SER A O 1
ATOM 509 N N . THR A 1 66 ? 22.930 4.588 -24.874 1.00 91.00 66 THR A N 1
ATOM 510 C CA . THR A 1 66 ? 22.828 3.695 -23.703 1.00 91.00 66 THR A CA 1
ATOM 511 C C . THR A 1 66 ? 23.028 4.438 -22.381 1.00 91.00 66 THR A C 1
ATOM 513 O O . THR A 1 66 ? 22.360 4.139 -21.390 1.00 91.00 66 THR A O 1
ATOM 516 N N . SER A 1 67 ? 23.903 5.445 -22.367 1.00 94.06 67 SER A N 1
ATOM 517 C CA . SER A 1 67 ? 24.142 6.313 -21.214 1.00 94.06 67 SER A CA 1
ATOM 518 C C . SER A 1 67 ? 22.918 7.171 -20.891 1.00 94.06 67 SER A C 1
ATOM 520 O O . SER A 1 67 ? 22.498 7.194 -19.734 1.00 94.06 67 SER A O 1
ATOM 522 N N . LEU A 1 68 ? 22.283 7.798 -21.890 1.00 93.44 68 LEU A N 1
ATOM 523 C CA . LEU A 1 68 ? 21.050 8.564 -21.676 1.00 93.44 68 LEU A CA 1
ATOM 524 C C . LEU A 1 68 ? 19.911 7.672 -21.163 1.00 93.44 68 LEU A C 1
ATOM 526 O O . LEU A 1 68 ? 19.240 8.034 -20.198 1.00 93.44 68 LEU A O 1
ATOM 530 N N . GLN A 1 69 ? 19.730 6.490 -21.758 1.00 93.25 69 GLN A N 1
ATOM 531 C CA . GLN A 1 69 ? 18.744 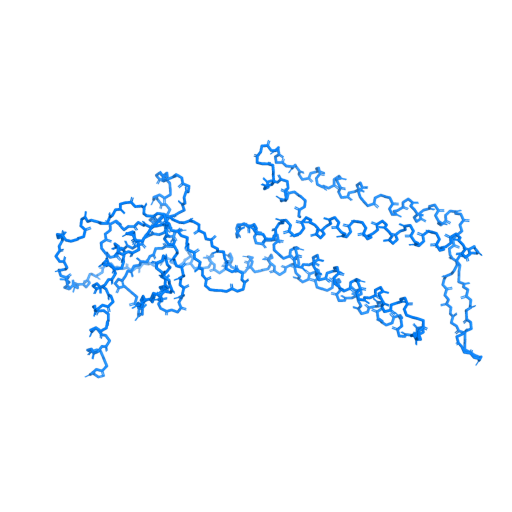5.507 -21.304 1.00 93.25 69 GLN A CA 1
ATOM 532 C C . GLN A 1 69 ? 18.954 5.121 -19.841 1.00 93.25 69 GLN A C 1
ATOM 534 O O . GLN A 1 69 ? 18.005 5.146 -19.058 1.00 93.25 69 GLN A O 1
ATOM 539 N N . SER A 1 70 ? 20.187 4.772 -19.467 1.00 93.25 70 SER A N 1
ATOM 540 C CA . SER A 1 70 ? 20.514 4.378 -18.096 1.00 93.25 70 SER A CA 1
ATOM 541 C C . SER A 1 70 ? 20.207 5.503 -17.106 1.00 93.25 70 SER A C 1
ATOM 543 O O . SER A 1 70 ? 19.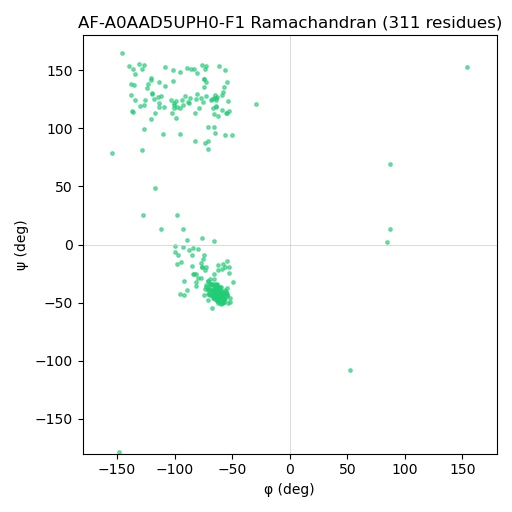557 5.269 -16.086 1.00 93.25 70 SER A O 1
ATOM 545 N N . VAL A 1 71 ? 20.582 6.743 -17.441 1.00 95.44 71 VAL A N 1
ATOM 546 C CA . VAL A 1 71 ? 20.306 7.922 -16.607 1.00 95.44 71 VAL A CA 1
ATOM 547 C C . VAL A 1 71 ? 18.802 8.157 -16.452 1.00 95.44 71 VAL A C 1
ATOM 549 O O . VAL A 1 71 ? 18.333 8.315 -15.327 1.00 95.44 71 VAL A O 1
ATOM 552 N N . MET A 1 72 ? 18.028 8.129 -17.541 1.00 94.69 72 MET A N 1
ATOM 553 C CA . MET A 1 72 ? 16.579 8.373 -17.499 1.00 94.69 72 MET A CA 1
ATOM 554 C C . MET A 1 72 ? 15.827 7.285 -16.726 1.00 94.69 72 MET A C 1
ATOM 556 O O . MET A 1 72 ? 14.980 7.595 -15.885 1.00 94.69 72 MET A O 1
ATOM 560 N N . VAL A 1 73 ? 16.167 6.012 -16.952 1.00 92.88 73 VAL A N 1
ATOM 561 C CA . VAL A 1 73 ? 15.588 4.879 -16.212 1.00 92.88 73 VAL A CA 1
ATOM 562 C C . VAL A 1 73 ? 15.945 4.960 -14.730 1.00 92.88 73 VAL A C 1
ATOM 564 O O . VAL A 1 73 ? 15.075 4.750 -13.883 1.00 92.88 73 VAL A O 1
ATOM 567 N N . THR A 1 74 ? 17.194 5.300 -14.403 1.00 93.75 74 THR A N 1
ATOM 568 C CA . THR A 1 74 ? 17.643 5.460 -13.014 1.00 93.75 74 THR A CA 1
ATOM 569 C C . THR A 1 74 ? 16.902 6.605 -12.333 1.00 93.75 74 THR A C 1
ATOM 571 O O . THR A 1 74 ? 16.373 6.418 -11.240 1.00 93.75 74 THR A O 1
ATOM 574 N N . LEU A 1 75 ? 16.783 7.762 -12.990 1.00 95.88 75 LEU A N 1
ATOM 575 C CA . LEU A 1 75 ? 16.078 8.927 -12.456 1.00 95.88 75 LEU A CA 1
ATOM 576 C C . LEU A 1 75 ? 14.605 8.612 -12.164 1.00 95.88 75 LEU A C 1
ATOM 578 O O . LEU A 1 75 ? 14.110 8.915 -11.077 1.00 95.88 75 LEU A O 1
ATOM 582 N N . LEU A 1 76 ? 13.920 7.953 -13.104 1.00 95.38 76 LEU A N 1
ATOM 583 C CA . LEU A 1 76 ? 12.530 7.535 -12.933 1.00 95.38 76 LEU A CA 1
ATOM 584 C C . LEU A 1 76 ? 12.385 6.516 -11.793 1.00 95.38 76 LEU A C 1
ATOM 586 O O . LEU A 1 76 ? 11.486 6.638 -10.963 1.00 95.38 76 LEU A O 1
ATOM 590 N N . SER A 1 77 ? 13.299 5.548 -11.716 1.00 92.75 77 SER A N 1
ATOM 591 C CA . SER A 1 77 ? 13.289 4.513 -10.675 1.00 92.75 77 SER A CA 1
ATOM 592 C C . SER A 1 77 ? 13.513 5.104 -9.283 1.00 92.75 77 SER A C 1
ATOM 594 O O . SER A 1 77 ? 12.782 4.767 -8.354 1.00 92.75 77 SER A O 1
ATOM 596 N N . VAL A 1 78 ? 14.470 6.026 -9.139 1.00 95.56 78 VAL A N 1
ATOM 597 C CA . VAL A 1 78 ? 14.738 6.740 -7.880 1.00 95.56 78 VAL A CA 1
ATOM 598 C C . VAL A 1 78 ? 13.529 7.575 -7.469 1.00 95.56 78 VAL A C 1
ATOM 600 O O . VAL A 1 78 ? 13.114 7.516 -6.312 1.00 95.56 78 VAL A O 1
ATOM 603 N N . TYR A 1 79 ? 12.912 8.296 -8.408 1.00 96.25 79 TYR A N 1
ATOM 604 C CA . TYR A 1 79 ? 11.696 9.060 -8.132 1.00 96.25 79 TYR A CA 1
ATOM 605 C C . TYR A 1 79 ? 10.567 8.158 -7.612 1.00 96.25 79 TYR A C 1
ATOM 607 O O . TYR A 1 79 ? 9.995 8.416 -6.551 1.00 96.25 79 TYR A O 1
ATOM 615 N N . CYS A 1 80 ? 10.281 7.058 -8.315 1.00 94.00 80 CYS A N 1
ATOM 616 C CA . CYS A 1 80 ? 9.270 6.091 -7.896 1.00 94.00 80 CYS A CA 1
ATOM 617 C C . CYS A 1 80 ? 9.595 5.467 -6.531 1.00 94.00 80 CYS A C 1
ATOM 619 O O . CYS A 1 80 ? 8.690 5.313 -5.711 1.00 94.00 80 CYS A O 1
ATOM 621 N N . ALA A 1 81 ? 10.865 5.161 -6.253 1.00 94.19 81 ALA A N 1
ATOM 622 C CA . ALA A 1 81 ? 11.301 4.625 -4.966 1.00 94.19 81 ALA A CA 1
ATOM 623 C C . ALA A 1 81 ? 11.071 5.618 -3.816 1.00 94.19 81 ALA A C 1
ATOM 625 O O . ALA A 1 81 ? 10.568 5.224 -2.764 1.00 94.19 81 ALA A O 1
ATOM 626 N N . ILE A 1 82 ? 11.358 6.909 -4.021 1.00 96.19 82 ILE A N 1
ATOM 627 C CA . ILE A 1 82 ? 11.100 7.964 -3.028 1.00 96.19 82 ILE A CA 1
ATOM 628 C C . ILE A 1 82 ? 9.598 8.079 -2.746 1.00 96.19 82 ILE A C 1
ATOM 630 O O . ILE A 1 82 ? 9.188 8.078 -1.584 1.00 96.19 82 ILE A O 1
ATOM 634 N N . ILE A 1 83 ? 8.763 8.126 -3.787 1.00 94.88 83 ILE A N 1
ATOM 635 C CA . ILE A 1 83 ? 7.302 8.195 -3.630 1.00 94.88 83 ILE A CA 1
ATOM 636 C C . ILE A 1 83 ? 6.764 6.951 -2.915 1.00 94.88 83 ILE A C 1
ATOM 638 O O . ILE A 1 83 ? 5.900 7.059 -2.040 1.00 94.88 83 ILE A O 1
ATOM 642 N N . LEU A 1 84 ? 7.279 5.767 -3.244 1.00 94.62 84 LEU A N 1
ATOM 643 C CA . LEU A 1 84 ? 6.900 4.523 -2.583 1.00 94.62 84 LEU A CA 1
ATOM 644 C C . LEU A 1 84 ? 7.301 4.533 -1.100 1.00 94.62 84 LEU A C 1
ATOM 646 O O . LEU A 1 84 ? 6.483 4.189 -0.249 1.00 94.62 84 LEU A O 1
ATOM 650 N N . ALA A 1 85 ? 8.509 5.000 -0.775 1.00 95.62 85 ALA A N 1
ATOM 651 C CA . ALA A 1 85 ? 8.987 5.138 0.599 1.00 95.62 85 ALA A CA 1
ATOM 652 C C . ALA A 1 85 ? 8.153 6.147 1.408 1.00 95.62 85 ALA A C 1
ATOM 654 O O . ALA A 1 85 ? 7.778 5.863 2.546 1.00 95.62 85 ALA A O 1
ATOM 655 N N . MET A 1 86 ? 7.785 7.290 0.818 1.00 94.69 86 MET A N 1
ATOM 656 C CA . MET A 1 86 ? 6.882 8.258 1.452 1.00 94.69 86 MET A CA 1
ATOM 657 C C . MET A 1 86 ? 5.503 7.647 1.729 1.00 94.69 86 MET A C 1
ATOM 659 O O . MET A 1 86 ? 4.961 7.807 2.824 1.00 94.69 86 MET A O 1
ATOM 663 N N . ASN A 1 87 ? 4.941 6.907 0.769 1.00 93.00 87 ASN A N 1
ATOM 664 C CA . ASN A 1 87 ? 3.668 6.210 0.958 1.00 93.00 87 ASN A CA 1
ATOM 665 C C . ASN A 1 87 ? 3.755 5.150 2.056 1.00 93.00 87 ASN A C 1
ATOM 667 O O . ASN A 1 87 ? 2.842 5.057 2.876 1.00 93.00 87 ASN A O 1
ATOM 671 N N . LEU A 1 88 ? 4.852 4.394 2.105 1.00 94.88 88 LEU A N 1
ATOM 672 C CA . LEU A 1 88 ? 5.108 3.399 3.139 1.00 94.88 88 LEU A CA 1
ATOM 673 C C . LEU A 1 88 ? 5.202 4.042 4.528 1.00 94.88 88 LEU A C 1
ATOM 675 O O . LEU A 1 88 ? 4.578 3.558 5.470 1.00 94.88 88 LEU A O 1
ATOM 679 N N . TYR A 1 89 ? 5.916 5.163 4.646 1.00 94.81 89 TYR A N 1
ATOM 680 C CA . TYR A 1 89 ? 6.017 5.924 5.890 1.00 94.81 89 TYR A CA 1
ATOM 681 C C . TYR A 1 89 ? 4.639 6.398 6.379 1.00 94.81 89 TYR A C 1
ATOM 683 O O . TYR A 1 89 ? 4.274 6.189 7.538 1.00 94.81 89 TYR A O 1
ATOM 691 N N . ILE A 1 90 ? 3.826 6.971 5.487 1.00 92.06 90 ILE A N 1
ATOM 692 C CA . ILE A 1 90 ? 2.462 7.405 5.821 1.00 92.06 90 ILE A CA 1
ATOM 693 C C . ILE A 1 90 ? 1.585 6.198 6.193 1.00 92.06 90 ILE A C 1
ATOM 695 O O . ILE A 1 90 ? 0.800 6.268 7.141 1.00 92.06 90 ILE A O 1
ATOM 699 N N . ALA A 1 91 ? 1.709 5.082 5.473 1.00 92.31 91 ALA A N 1
ATOM 700 C CA . ALA A 1 91 ? 0.976 3.848 5.747 1.00 92.31 91 ALA A CA 1
ATOM 701 C C . ALA A 1 91 ? 1.319 3.285 7.139 1.00 92.31 91 ALA A C 1
ATOM 703 O O . ALA A 1 91 ? 0.425 2.890 7.889 1.00 92.31 91 ALA A O 1
ATOM 704 N N . PHE A 1 92 ? 2.593 3.348 7.528 1.00 92.19 92 PHE A N 1
ATOM 705 C CA . PHE A 1 92 ? 3.055 2.948 8.853 1.00 92.19 92 PHE A CA 1
ATOM 706 C C . PHE A 1 92 ? 2.465 3.820 9.961 1.00 92.19 92 PHE A C 1
ATOM 708 O O . PHE A 1 92 ? 1.929 3.293 10.936 1.00 92.19 92 PHE A O 1
ATOM 715 N N . GLN A 1 93 ? 2.474 5.143 9.789 1.00 90.62 93 GLN A N 1
ATOM 716 C CA . GLN A 1 93 ? 1.900 6.066 10.774 1.00 90.62 93 GLN A CA 1
ATOM 717 C C . GLN A 1 93 ? 0.376 5.920 10.909 1.00 90.62 93 GLN A C 1
ATOM 719 O O . GLN A 1 93 ? -0.190 6.127 11.979 1.00 90.62 93 GLN A O 1
ATOM 724 N N . THR A 1 94 ? -0.306 5.522 9.835 1.00 88.19 94 THR A N 1
ATOM 725 C CA . THR A 1 94 ? -1.770 5.372 9.803 1.00 88.19 94 THR A CA 1
ATOM 726 C C . THR A 1 94 ? -2.266 3.979 10.215 1.00 88.19 94 THR A C 1
ATOM 728 O O . THR A 1 94 ? -3.472 3.733 10.207 1.00 88.19 94 THR A O 1
ATOM 731 N N . ARG A 1 95 ? -1.376 3.063 10.631 1.00 86.31 95 ARG A N 1
ATOM 732 C CA . ARG A 1 95 ? -1.739 1.671 10.964 1.00 86.31 95 ARG A CA 1
ATOM 733 C C . ARG A 1 95 ? -2.670 1.538 12.177 1.00 86.31 95 ARG A C 1
ATOM 735 O O . ARG A 1 95 ? -3.539 0.672 12.188 1.00 86.31 95 ARG A O 1
ATOM 742 N N . ASN A 1 96 ? -2.519 2.419 13.167 1.00 84.75 96 ASN A N 1
ATOM 743 C CA . ASN A 1 96 ? -3.226 2.353 14.455 1.00 84.75 96 ASN A CA 1
ATOM 744 C C . ASN A 1 96 ? -4.460 3.266 14.512 1.00 84.75 96 ASN A C 1
ATOM 746 O O . ASN A 1 96 ? -4.868 3.713 15.582 1.00 84.75 96 ASN A O 1
ATOM 750 N N . ILE A 1 97 ? -5.051 3.577 13.361 1.00 83.69 97 ILE A N 1
ATOM 751 C CA . ILE A 1 97 ? -6.232 4.435 13.303 1.00 83.69 97 ILE A CA 1
ATOM 752 C C . ILE A 1 97 ? -7.481 3.664 13.775 1.00 83.69 97 ILE A C 1
ATOM 754 O O . ILE A 1 97 ? -7.609 2.474 13.459 1.00 83.69 97 ILE A O 1
ATOM 758 N N . PRO A 1 98 ? -8.406 4.322 14.511 1.00 78.81 98 PRO A N 1
ATOM 759 C CA . PRO A 1 98 ? -9.637 3.698 14.991 1.00 78.81 98 PRO A CA 1
ATOM 760 C C . PRO A 1 98 ? -10.497 3.092 13.875 1.00 78.81 98 PRO A C 1
ATOM 762 O O . PRO A 1 98 ? -10.585 3.638 12.773 1.00 78.81 98 PRO A O 1
ATOM 765 N N . SER A 1 99 ? -11.238 2.034 14.213 1.00 72.56 99 SER A N 1
ATOM 766 C CA . SER A 1 99 ? -12.095 1.225 13.320 1.00 72.56 99 SER A CA 1
ATOM 767 C C . SER A 1 99 ? -13.112 2.006 12.499 1.00 72.56 99 SER A C 1
ATOM 769 O O . SER A 1 99 ? -13.561 1.511 11.470 1.00 72.56 99 SER A O 1
ATOM 771 N N . LYS A 1 100 ? -13.443 3.238 12.903 1.00 76.31 100 LYS A N 1
ATOM 772 C CA . LYS A 1 100 ? -14.296 4.140 12.117 1.00 76.31 100 LYS A CA 1
ATOM 773 C C . LYS A 1 100 ? -13.718 4.429 10.720 1.00 76.31 100 LYS A C 1
ATOM 775 O O . LYS A 1 100 ? -14.470 4.796 9.828 1.00 76.31 100 LYS A O 1
ATOM 780 N N . TYR A 1 101 ? -12.412 4.235 10.522 1.00 81.06 101 TYR A N 1
ATOM 781 C CA . TYR A 1 101 ? -11.731 4.375 9.233 1.00 81.06 101 TYR A CA 1
ATOM 782 C C . TYR A 1 101 ? -11.121 3.047 8.766 1.00 81.06 101 TYR A C 1
ATOM 784 O O . TYR A 1 101 ? -9.950 3.002 8.373 1.00 81.06 101 TYR A O 1
ATOM 792 N N . SER A 1 102 ? -11.911 1.968 8.812 1.00 80.69 102 SER A N 1
ATOM 793 C CA . SER A 1 102 ? -11.543 0.625 8.331 1.00 80.69 102 SER A CA 1
ATOM 794 C C . SER A 1 102 ? -10.955 0.631 6.911 1.00 80.69 102 SER A C 1
ATOM 796 O O . SER A 1 102 ? -10.026 -0.128 6.635 1.00 80.69 102 SER A O 1
ATOM 798 N N . GLU A 1 103 ? -11.401 1.555 6.054 1.00 81.69 103 GLU A N 1
ATOM 799 C CA . GLU A 1 103 ? -10.867 1.783 4.703 1.00 81.69 103 GLU A CA 1
ATOM 800 C C . GLU A 1 103 ? -9.350 2.022 4.687 1.00 81.69 103 GLU A C 1
ATOM 802 O O . GLU A 1 103 ? -8.634 1.500 3.833 1.00 81.69 103 GLU A O 1
ATOM 807 N N . THR A 1 104 ? -8.823 2.728 5.690 1.00 87.12 104 THR A N 1
ATOM 808 C CA . THR A 1 104 ? -7.388 3.039 5.783 1.00 87.12 104 THR A CA 1
ATOM 809 C C . THR A 1 104 ? -6.540 1.782 5.912 1.00 87.12 104 THR A C 1
ATOM 811 O O . THR A 1 104 ? -5.450 1.715 5.349 1.00 87.12 104 THR A O 1
ATOM 814 N N . ARG A 1 105 ? -7.031 0.765 6.630 1.00 87.50 105 ARG A N 1
ATOM 815 C CA . ARG A 1 105 ? -6.280 -0.477 6.857 1.00 87.50 105 ARG A CA 1
ATOM 816 C C . ARG A 1 105 ? -6.067 -1.242 5.567 1.00 87.50 105 ARG A C 1
ATOM 818 O O . ARG A 1 105 ? -4.976 -1.754 5.339 1.00 87.50 105 ARG A O 1
ATOM 825 N N . VAL A 1 106 ? -7.087 -1.276 4.717 1.00 90.00 106 VAL A N 1
ATOM 826 C CA . VAL A 1 106 ? -7.018 -1.978 3.437 1.00 90.00 106 VAL A CA 1
ATOM 827 C C . VAL A 1 106 ? -6.100 -1.245 2.463 1.00 90.00 106 VAL A C 1
ATOM 829 O O . VAL A 1 106 ? -5.271 -1.886 1.823 1.00 90.00 106 VAL A O 1
ATOM 832 N N . ILE A 1 107 ? -6.136 0.092 2.439 1.00 89.44 107 ILE A N 1
ATOM 833 C CA . ILE A 1 107 ? -5.182 0.889 1.651 1.00 89.44 107 ILE A CA 1
ATOM 834 C C . ILE A 1 107 ? -3.745 0.671 2.152 1.00 89.44 107 ILE A C 1
ATOM 836 O O . ILE A 1 107 ? -2.827 0.484 1.357 1.00 89.44 107 ILE A O 1
ATOM 840 N N . THR A 1 108 ? -3.527 0.664 3.467 1.00 91.62 108 THR A N 1
ATOM 841 C CA . THR A 1 108 ? -2.208 0.399 4.060 1.00 91.62 108 THR A CA 1
ATOM 842 C C . THR A 1 108 ? -1.704 -1.008 3.729 1.00 91.62 108 THR A C 1
ATOM 844 O O . THR A 1 108 ? -0.539 -1.163 3.366 1.00 91.62 108 THR A O 1
ATOM 847 N N . LEU A 1 109 ? -2.576 -2.019 3.756 1.00 91.69 109 LEU A N 1
ATOM 848 C CA . LEU A 1 109 ? -2.245 -3.382 3.335 1.00 91.69 109 LEU A CA 1
ATOM 849 C C . LEU A 1 109 ? -1.865 -3.447 1.845 1.00 91.69 109 LEU A C 1
ATOM 851 O O . LEU A 1 109 ? -0.879 -4.092 1.494 1.00 91.69 109 LEU A O 1
ATOM 855 N N . ALA A 1 110 ? -2.598 -2.739 0.983 1.00 93.44 110 ALA A N 1
ATOM 856 C CA . ALA A 1 110 ? -2.296 -2.620 -0.443 1.00 93.44 110 ALA A CA 1
ATOM 857 C C . ALA A 1 110 ? -0.930 -1.972 -0.705 1.00 93.44 110 ALA A C 1
ATOM 859 O O . ALA A 1 110 ? -0.168 -2.458 -1.544 1.00 93.44 110 ALA A O 1
ATOM 860 N N . ILE A 1 111 ? -0.574 -0.933 0.057 1.00 94.12 111 ILE A N 1
ATOM 861 C CA . ILE A 1 111 ? 0.749 -0.301 -0.023 1.00 94.12 111 ILE A CA 1
ATOM 862 C C . ILE A 1 111 ? 1.842 -1.281 0.413 1.00 94.12 111 ILE A C 1
ATOM 864 O O . ILE A 1 111 ? 2.832 -1.420 -0.299 1.00 94.12 111 ILE A O 1
ATOM 868 N N . TYR A 1 112 ? 1.669 -2.005 1.525 1.00 94.69 112 TYR A N 1
ATOM 869 C CA . TYR A 1 112 ? 2.655 -3.000 1.965 1.00 94.69 112 TYR A CA 1
ATOM 870 C C . TYR A 1 112 ? 2.861 -4.112 0.939 1.00 94.69 112 TYR A C 1
ATOM 872 O O . TYR A 1 112 ? 4.003 -4.416 0.593 1.00 94.69 112 TYR A O 1
ATOM 880 N N . ASN A 1 113 ? 1.772 -4.670 0.409 1.00 95.69 113 ASN A N 1
ATOM 881 C CA . ASN A 1 113 ? 1.836 -5.689 -0.632 1.00 95.69 113 ASN A CA 1
ATOM 882 C C . ASN A 1 113 ? 2.537 -5.147 -1.889 1.00 95.69 113 ASN A C 1
ATOM 884 O O . ASN A 1 113 ? 3.443 -5.789 -2.416 1.00 95.69 113 ASN A O 1
ATOM 888 N N . THR A 1 114 ? 2.194 -3.928 -2.316 1.00 95.19 114 THR A N 1
ATOM 889 C CA . THR A 1 114 ? 2.831 -3.288 -3.475 1.00 95.19 114 THR A CA 1
ATOM 890 C C . THR A 1 114 ? 4.330 -3.101 -3.271 1.00 95.19 114 THR A C 1
ATOM 892 O O . THR A 1 114 ? 5.113 -3.447 -4.156 1.00 95.19 114 THR A O 1
ATOM 895 N N . THR A 1 115 ? 4.751 -2.622 -2.101 1.00 95.62 115 THR A N 1
ATOM 896 C CA . THR A 1 115 ? 6.167 -2.418 -1.782 1.00 95.62 115 THR A CA 1
ATOM 897 C C . THR A 1 115 ? 6.949 -3.726 -1.772 1.00 95.62 115 THR A C 1
ATOM 899 O O . THR A 1 115 ? 7.997 -3.804 -2.408 1.00 95.62 115 THR A O 1
ATOM 902 N N . ILE A 1 116 ? 6.439 -4.761 -1.097 1.00 96.12 116 ILE A N 1
ATOM 903 C CA . ILE A 1 116 ? 7.124 -6.056 -0.977 1.00 96.12 116 ILE A CA 1
ATOM 904 C C . ILE A 1 116 ? 7.299 -6.702 -2.353 1.00 96.12 116 ILE A C 1
ATOM 906 O O . ILE A 1 116 ? 8.410 -7.080 -2.723 1.00 96.12 116 ILE A O 1
ATOM 910 N N . ILE A 1 117 ? 6.227 -6.783 -3.142 1.00 96.69 117 ILE A N 1
ATOM 911 C CA . ILE A 1 117 ? 6.284 -7.391 -4.476 1.00 96.69 117 ILE A CA 1
ATOM 912 C C . ILE A 1 117 ? 7.192 -6.598 -5.409 1.00 96.69 117 ILE A C 1
ATOM 914 O O . ILE A 1 117 ? 7.961 -7.198 -6.154 1.00 96.69 117 ILE A O 1
ATOM 918 N N . THR A 1 118 ? 7.145 -5.265 -5.356 1.00 93.88 118 THR A N 1
ATOM 919 C CA . THR A 1 118 ? 8.019 -4.419 -6.181 1.00 93.88 118 THR A CA 1
ATOM 920 C C . THR A 1 118 ? 9.485 -4.628 -5.813 1.00 93.88 118 THR A C 1
ATOM 922 O O . THR A 1 118 ? 10.316 -4.762 -6.708 1.00 93.88 118 THR A O 1
ATOM 925 N N . LEU A 1 119 ? 9.805 -4.726 -4.518 1.00 94.12 119 LEU A N 1
ATOM 926 C CA . LEU A 1 119 ? 11.163 -4.991 -4.045 1.00 94.12 119 LEU A CA 1
ATOM 927 C C . LEU A 1 119 ? 11.683 -6.332 -4.585 1.00 94.12 119 LEU A C 1
ATOM 929 O O . LEU A 1 119 ? 12.736 -6.365 -5.217 1.00 94.12 119 LEU A O 1
ATOM 933 N N . PHE A 1 120 ? 10.911 -7.412 -4.424 1.00 94.75 120 PHE A N 1
ATOM 934 C CA . PHE A 1 120 ? 11.282 -8.730 -4.947 1.00 94.75 120 PHE A CA 1
ATOM 935 C C . PHE A 1 120 ? 11.387 -8.747 -6.475 1.00 94.75 120 PHE A C 1
ATOM 937 O O . PHE A 1 120 ? 12.357 -9.276 -7.020 1.00 94.75 120 PHE A O 1
ATOM 944 N N . ALA A 1 121 ? 10.424 -8.146 -7.177 1.00 93.88 121 ALA A N 1
ATOM 945 C CA . ALA A 1 121 ? 10.427 -8.092 -8.633 1.00 93.88 121 ALA A CA 1
ATOM 946 C C . ALA A 1 121 ? 11.667 -7.357 -9.160 1.00 93.88 121 ALA A C 1
ATOM 948 O O . ALA A 1 121 ? 12.326 -7.860 -10.067 1.00 93.88 121 ALA A O 1
ATOM 949 N N . ILE A 1 122 ? 12.031 -6.211 -8.576 1.00 91.38 122 ILE A N 1
ATOM 950 C CA . ILE A 1 122 ? 13.231 -5.461 -8.970 1.00 91.38 122 ILE A CA 1
ATOM 951 C C . ILE A 1 122 ? 14.495 -6.285 -8.706 1.00 91.38 122 ILE A C 1
ATOM 953 O O . ILE A 1 122 ? 15.312 -6.425 -9.616 1.00 91.38 122 ILE A O 1
ATOM 957 N N . SER A 1 123 ? 14.642 -6.880 -7.518 1.00 91.75 123 SER A N 1
ATOM 958 C CA . SER A 1 123 ? 15.809 -7.712 -7.190 1.00 91.75 123 SER A CA 1
ATOM 959 C C . SER A 1 123 ? 15.997 -8.865 -8.178 1.00 91.75 123 SER A C 1
ATOM 961 O O . SER A 1 123 ? 17.113 -9.117 -8.630 1.00 91.75 123 SER A O 1
ATOM 963 N N . ILE A 1 124 ? 14.909 -9.530 -8.574 1.00 92.81 124 ILE A N 1
ATOM 964 C CA . ILE A 1 124 ? 14.963 -10.620 -9.554 1.00 92.81 124 ILE A CA 1
ATOM 965 C C . ILE A 1 124 ? 15.303 -10.094 -10.957 1.00 92.81 124 ILE A C 1
ATOM 967 O O . ILE A 1 124 ? 16.061 -10.725 -11.693 1.00 92.81 124 ILE A O 1
ATOM 971 N N . LEU A 1 125 ? 14.779 -8.930 -11.344 1.00 89.56 125 LEU A N 1
ATOM 972 C CA . LEU A 1 125 ? 15.032 -8.341 -12.662 1.00 89.56 125 LEU A CA 1
ATOM 973 C C . LEU A 1 125 ? 16.469 -7.851 -12.850 1.00 89.56 125 LEU A C 1
ATOM 975 O O . LEU A 1 125 ? 16.974 -7.899 -13.978 1.00 89.56 125 LEU A O 1
ATOM 979 N N . LEU A 1 126 ? 17.115 -7.428 -11.762 1.00 89.00 126 LEU A N 1
ATOM 980 C CA . LEU A 1 126 ? 18.527 -7.049 -11.732 1.00 89.00 126 LEU A CA 1
ATOM 981 C C . LEU A 1 126 ? 19.471 -8.254 -11.840 1.00 89.00 126 LEU A C 1
ATOM 983 O O . LEU A 1 126 ? 20.622 -8.081 -12.220 1.00 89.00 126 LEU A O 1
ATOM 987 N N . SER A 1 127 ? 19.003 -9.474 -11.564 1.00 92.06 127 SER A N 1
ATOM 988 C CA . SER A 1 127 ? 19.833 -10.672 -11.702 1.00 92.06 127 SER A CA 1
ATOM 989 C C . SER A 1 127 ? 20.156 -10.960 -13.174 1.00 92.06 127 SER A C 1
ATOM 991 O O . SER A 1 127 ? 19.265 -11.099 -14.018 1.00 92.06 127 SER A O 1
ATOM 993 N N . GLU A 1 128 ? 21.443 -11.057 -13.506 1.00 86.38 128 GLU A N 1
ATOM 994 C CA . GLU A 1 128 ? 21.926 -11.319 -14.870 1.00 86.38 128 GLU A CA 1
ATOM 995 C C . GLU A 1 128 ? 21.704 -12.772 -15.320 1.00 86.38 128 GLU A C 1
ATOM 997 O O . GLU A 1 128 ? 21.594 -13.031 -16.515 1.00 86.38 128 GLU A O 1
ATOM 1002 N N . GLY A 1 129 ? 21.542 -13.710 -14.380 1.00 85.38 129 GLY A N 1
ATOM 1003 C CA . GLY A 1 129 ? 21.405 -15.143 -14.670 1.00 85.38 129 GLY A CA 1
ATOM 1004 C C . GLY A 1 129 ? 20.049 -15.573 -15.243 1.00 85.38 129 GLY A C 1
ATOM 1005 O O . GLY A 1 129 ? 19.891 -16.720 -15.656 1.00 85.38 129 GLY A O 1
ATOM 1006 N N . LEU A 1 130 ? 19.050 -14.686 -15.272 1.00 87.81 130 LEU A N 1
ATOM 1007 C CA . LEU A 1 130 ? 17.717 -15.018 -15.776 1.00 87.81 130 LEU A CA 1
ATOM 1008 C C . LEU A 1 130 ? 17.590 -14.724 -17.274 1.00 87.81 130 LEU A C 1
ATOM 1010 O O . LEU A 1 130 ? 17.788 -13.596 -17.728 1.00 87.81 130 LEU A O 1
ATOM 1014 N N . GLY A 1 131 ? 17.147 -15.725 -18.038 1.00 88.00 131 GLY A N 1
ATOM 1015 C CA . GLY A 1 131 ? 16.846 -15.563 -19.460 1.00 88.00 131 GLY A CA 1
ATOM 1016 C C . GLY A 1 131 ? 15.733 -14.539 -19.733 1.00 88.00 131 GLY A C 1
ATOM 1017 O O . GLY A 1 131 ? 14.827 -14.333 -18.920 1.00 88.00 131 GLY A O 1
ATOM 1018 N N . PHE A 1 132 ? 15.760 -13.933 -20.925 1.00 85.81 132 PHE A N 1
ATOM 1019 C CA . PHE A 1 132 ? 14.818 -12.885 -21.351 1.00 85.81 132 PHE A CA 1
ATOM 1020 C C . PHE A 1 132 ? 13.339 -13.270 -21.163 1.00 85.81 132 PHE A C 1
ATOM 1022 O O . PHE A 1 132 ? 12.558 -12.492 -20.612 1.00 85.81 132 PHE A O 1
ATOM 1029 N N . ARG A 1 133 ? 12.960 -14.494 -21.563 1.00 88.81 133 ARG A N 1
ATOM 1030 C CA . ARG A 1 133 ? 11.578 -15.000 -21.450 1.00 88.81 133 ARG A CA 1
ATOM 1031 C C . ARG A 1 133 ? 11.094 -15.040 -20.001 1.00 88.81 133 ARG A C 1
ATOM 1033 O O . ARG A 1 133 ? 9.966 -14.647 -19.720 1.00 88.81 133 ARG A O 1
ATOM 1040 N N . LEU A 1 134 ? 11.960 -15.468 -19.084 1.00 91.00 134 LEU A N 1
ATOM 1041 C CA . LEU A 1 134 ? 11.628 -15.559 -17.667 1.00 91.00 134 LEU A CA 1
ATOM 1042 C C . LEU A 1 134 ? 11.490 -14.164 -17.043 1.00 91.00 134 LEU A C 1
ATOM 1044 O O . LEU A 1 134 ? 10.513 -13.907 -16.345 1.00 91.00 134 LEU A O 1
ATOM 1048 N N . LYS A 1 135 ? 12.394 -13.229 -17.369 1.00 90.81 135 LYS A N 1
ATOM 1049 C CA . LYS A 1 135 ? 12.275 -11.825 -16.933 1.00 90.81 135 LYS A CA 1
ATOM 1050 C C . LYS A 1 135 ? 10.961 -11.193 -17.402 1.00 90.81 135 LYS A C 1
ATOM 1052 O O . LYS A 1 135 ? 10.318 -10.486 -16.629 1.00 90.81 135 LYS A O 1
ATOM 1057 N N . ALA A 1 136 ? 10.544 -11.453 -18.641 1.00 90.06 136 ALA A N 1
ATOM 1058 C CA . ALA A 1 136 ? 9.268 -10.969 -19.167 1.00 90.06 136 ALA A CA 1
ATOM 1059 C C . ALA A 1 136 ? 8.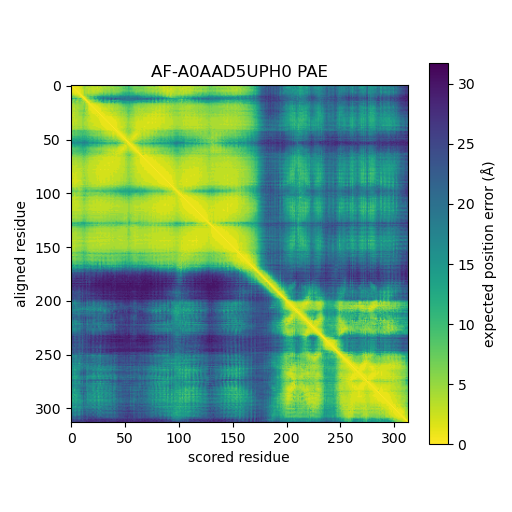064 -11.583 -18.429 1.00 90.06 136 ALA A C 1
ATOM 1061 O O . ALA A 1 136 ? 7.170 -10.847 -18.013 1.00 90.06 136 ALA A O 1
ATOM 1062 N N . ALA A 1 137 ? 8.065 -12.900 -18.200 1.00 94.44 137 ALA A N 1
ATOM 1063 C CA . ALA A 1 137 ? 7.001 -13.582 -17.464 1.00 94.44 137 ALA A CA 1
ATOM 1064 C C . ALA A 1 137 ? 6.849 -13.041 -16.032 1.00 94.44 137 ALA A C 1
ATOM 1066 O O . ALA A 1 137 ? 5.739 -12.732 -15.603 1.00 94.44 137 ALA A O 1
ATOM 1067 N N . ILE A 1 138 ? 7.962 -12.843 -15.320 1.00 94.88 138 ILE A N 1
ATOM 1068 C CA . ILE A 1 138 ? 7.963 -12.307 -13.952 1.00 94.88 138 ILE A CA 1
ATOM 1069 C C . ILE A 1 138 ? 7.394 -10.885 -13.914 1.00 94.88 138 ILE A C 1
ATOM 1071 O O . ILE A 1 138 ? 6.579 -10.590 -13.042 1.00 94.88 138 ILE A O 1
ATOM 1075 N N . LYS A 1 139 ? 7.745 -10.018 -14.879 1.00 93.31 139 LYS A N 1
ATOM 1076 C CA . LYS A 1 139 ? 7.145 -8.673 -14.997 1.00 93.31 139 LYS A CA 1
ATOM 1077 C C . LYS A 1 139 ? 5.630 -8.748 -15.150 1.00 93.31 139 LYS A C 1
ATOM 1079 O O . LYS A 1 139 ? 4.916 -8.056 -14.431 1.00 93.31 139 LYS A O 1
ATOM 1084 N N . MET A 1 140 ? 5.148 -9.590 -16.064 1.00 96.00 140 MET A N 1
ATOM 1085 C CA . MET A 1 140 ? 3.717 -9.733 -16.336 1.00 96.00 140 MET A CA 1
ATOM 1086 C C . MET A 1 140 ? 2.958 -10.249 -15.112 1.00 96.00 140 MET A C 1
ATOM 1088 O O . MET A 1 140 ? 1.937 -9.673 -14.749 1.00 96.00 140 MET A O 1
ATOM 1092 N N . ILE A 1 141 ? 3.482 -11.279 -14.442 1.00 96.81 141 ILE A N 1
ATOM 1093 C CA . ILE A 1 141 ? 2.874 -11.847 -13.231 1.00 96.81 141 ILE A CA 1
ATOM 1094 C C . ILE A 1 141 ? 2.856 -10.815 -12.101 1.00 96.81 141 ILE A C 1
ATOM 1096 O O . ILE A 1 141 ? 1.819 -10.635 -11.469 1.00 96.81 141 ILE A O 1
ATOM 1100 N N . ALA A 1 142 ? 3.966 -10.108 -11.866 1.00 96.12 142 ALA A N 1
ATOM 1101 C CA . ALA A 1 142 ? 4.046 -9.093 -10.820 1.00 96.12 142 ALA A CA 1
ATOM 1102 C C . ALA A 1 142 ? 3.039 -7.958 -11.060 1.00 96.12 142 ALA A C 1
ATOM 1104 O O . ALA A 1 142 ? 2.283 -7.607 -10.157 1.00 96.12 142 ALA A O 1
ATOM 1105 N N . VAL A 1 143 ? 2.977 -7.421 -12.284 1.00 95.75 143 VAL A N 1
ATOM 1106 C CA . VAL A 1 143 ? 2.021 -6.362 -12.643 1.00 95.75 143 VAL A CA 1
ATOM 1107 C C . VAL A 1 143 ? 0.582 -6.860 -12.519 1.00 95.75 143 VAL A C 1
ATOM 1109 O O . VAL A 1 143 ? -0.237 -6.189 -11.895 1.00 95.75 143 VAL A O 1
ATOM 1112 N N . PHE A 1 144 ? 0.274 -8.042 -13.055 1.00 97.50 144 PHE A N 1
ATOM 1113 C CA . PHE A 1 144 ? -1.065 -8.624 -12.976 1.00 97.50 144 PHE A CA 1
ATOM 111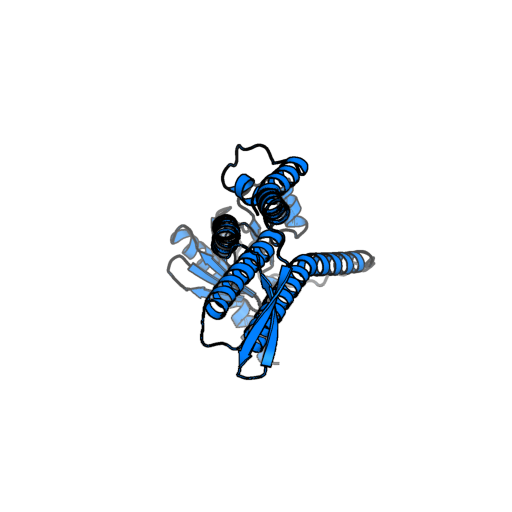4 C C . PHE A 1 144 ? -1.508 -8.840 -11.525 1.00 97.50 144 PHE A C 1
ATOM 1116 O O . PHE A 1 144 ? -2.601 -8.419 -11.151 1.00 97.50 144 PHE A O 1
ATOM 1123 N N . TYR A 1 145 ? -0.645 -9.425 -10.692 1.00 97.56 145 TYR A N 1
ATOM 1124 C CA . TYR A 1 145 ? -0.917 -9.643 -9.274 1.00 97.56 145 TYR A CA 1
ATOM 1125 C C . TYR A 1 145 ? -1.166 -8.326 -8.534 1.00 97.56 145 TYR A C 1
ATOM 1127 O O . TYR A 1 145 ? -2.142 -8.215 -7.793 1.00 97.56 145 TYR A O 1
ATOM 1135 N N . LEU A 1 146 ? -0.324 -7.311 -8.754 1.00 96.69 146 LEU A N 1
ATOM 1136 C CA . LEU A 1 146 ? -0.481 -6.001 -8.122 1.00 96.69 146 LEU A CA 1
ATOM 1137 C C . LEU A 1 146 ? -1.792 -5.325 -8.521 1.00 96.69 146 LEU A C 1
ATOM 1139 O O . LEU A 1 146 ? -2.496 -4.802 -7.658 1.00 96.69 146 LEU A O 1
ATOM 1143 N N . LEU A 1 147 ? -2.140 -5.360 -9.808 1.00 95.88 147 LEU A N 1
ATOM 1144 C CA . LEU A 1 147 ? -3.398 -4.808 -10.306 1.00 95.88 147 LEU A CA 1
ATOM 1145 C C . LEU A 1 147 ? -4.598 -5.547 -9.715 1.00 95.88 147 LEU A C 1
ATOM 1147 O O . LEU A 1 147 ? -5.504 -4.909 -9.183 1.00 95.88 147 LEU A O 1
ATOM 1151 N N . PHE A 1 148 ? -4.581 -6.880 -9.760 1.00 96.75 148 PHE A N 1
ATOM 1152 C CA . PHE A 1 148 ? -5.653 -7.710 -9.225 1.00 96.75 148 PHE A CA 1
ATOM 1153 C C . PHE A 1 148 ? -5.846 -7.472 -7.725 1.00 96.75 148 PHE A C 1
ATOM 1155 O O . PHE A 1 148 ? -6.955 -7.173 -7.285 1.00 96.75 148 PHE A O 1
ATOM 1162 N N . PHE A 1 149 ? -4.767 -7.524 -6.942 1.00 95.62 149 PHE A N 1
ATOM 1163 C CA . PHE A 1 149 ? -4.823 -7.309 -5.500 1.00 95.62 149 PHE A CA 1
ATOM 1164 C C . PHE A 1 149 ? -5.321 -5.903 -5.149 1.00 95.62 149 PHE A C 1
ATOM 1166 O O . PHE A 1 149 ? -6.196 -5.757 -4.294 1.00 95.62 149 PHE A O 1
ATOM 1173 N N . ASN A 1 150 ? -4.805 -4.859 -5.806 1.00 93.56 150 ASN A N 1
ATOM 1174 C CA . ASN A 1 150 ? -5.218 -3.475 -5.550 1.00 93.56 150 ASN A CA 1
ATOM 1175 C C . ASN A 1 150 ? -6.683 -3.227 -5.936 1.00 93.56 150 ASN A C 1
ATOM 1177 O O . ASN A 1 150 ? -7.389 -2.508 -5.228 1.00 93.56 150 ASN A O 1
ATOM 1181 N N . LEU A 1 151 ? -7.167 -3.855 -7.009 1.00 93.69 151 LEU A N 1
ATOM 1182 C CA . LEU A 1 151 ? -8.569 -3.781 -7.411 1.00 93.69 151 LEU A CA 1
ATOM 1183 C C . LEU A 1 151 ? -9.461 -4.501 -6.390 1.00 93.69 151 LEU A C 1
ATOM 1185 O O . LEU A 1 151 ? -10.359 -3.887 -5.816 1.00 93.69 151 LEU A O 1
ATOM 1189 N N . VAL A 1 152 ? -9.176 -5.769 -6.084 1.00 93.62 152 VAL A N 1
ATOM 1190 C CA . VAL A 1 152 ? -9.966 -6.563 -5.128 1.00 93.62 152 VAL A CA 1
ATOM 1191 C C . VAL A 1 152 ? -9.990 -5.907 -3.747 1.00 93.62 152 VAL A C 1
ATOM 1193 O O . VAL A 1 152 ? -11.057 -5.767 -3.151 1.00 93.62 152 VAL A O 1
ATOM 1196 N N . SER A 1 153 ? -8.847 -5.442 -3.242 1.00 91.06 153 SER A N 1
ATOM 1197 C CA . SER A 1 153 ? -8.778 -4.746 -1.949 1.00 91.06 153 SER A CA 1
ATOM 1198 C C . SER A 1 153 ? -9.578 -3.436 -1.948 1.00 91.06 153 SER A C 1
ATOM 1200 O O . SER A 1 153 ? -10.337 -3.193 -1.014 1.00 91.06 153 SER A O 1
ATOM 1202 N N . SER A 1 154 ? -9.520 -2.634 -3.015 1.00 87.62 154 SER A N 1
ATOM 1203 C CA . SER A 1 154 ? -10.273 -1.370 -3.092 1.00 87.62 154 SER A CA 1
ATOM 1204 C C . SER A 1 154 ? -11.792 -1.566 -3.178 1.00 87.62 154 SER A C 1
ATOM 1206 O O . SER A 1 154 ? -12.552 -0.751 -2.651 1.00 87.62 154 SER A O 1
ATOM 1208 N N . PHE A 1 155 ? -12.256 -2.630 -3.841 1.00 91.25 155 PHE A N 1
ATOM 1209 C CA . PHE A 1 155 ? -13.689 -2.880 -4.038 1.00 91.25 155 PHE A CA 1
ATOM 1210 C C . PHE A 1 155 ? -14.322 -3.754 -2.949 1.00 91.25 155 PHE A C 1
ATOM 1212 O O . PHE A 1 155 ? -15.489 -3.544 -2.618 1.00 91.25 155 PHE A O 1
ATOM 1219 N N . SER A 1 156 ? -13.575 -4.685 -2.352 1.00 87.94 156 SER A N 1
ATOM 1220 C CA . SER A 1 156 ? -14.097 -5.638 -1.358 1.00 87.94 156 SER A CA 1
ATOM 1221 C C . SER A 1 156 ? -14.794 -4.956 -0.180 1.00 87.94 156 SER A C 1
ATOM 1223 O O . SER A 1 156 ? -15.904 -5.346 0.174 1.00 87.94 156 SER A O 1
ATOM 1225 N N . LEU A 1 157 ? -14.222 -3.881 0.371 1.00 83.81 157 LEU A N 1
ATOM 1226 C CA . LEU A 1 157 ? -14.859 -3.133 1.461 1.00 83.81 157 LEU A CA 1
ATOM 1227 C C . LEU A 1 157 ? -16.201 -2.518 1.060 1.00 83.81 157 LEU A C 1
ATOM 1229 O O . LEU A 1 157 ? -17.162 -2.585 1.823 1.00 83.81 157 LEU A O 1
ATOM 1233 N N . LYS A 1 158 ? -16.281 -1.936 -0.141 1.00 86.75 158 LYS A N 1
ATOM 1234 C CA . LYS A 1 158 ? -17.514 -1.302 -0.625 1.00 86.75 158 LYS A CA 1
ATOM 1235 C C . LYS A 1 158 ? -18.616 -2.330 -0.845 1.00 86.75 158 LYS A C 1
ATOM 1237 O O . LYS A 1 158 ? -19.766 -2.070 -0.504 1.00 86.75 158 LYS A O 1
ATOM 1242 N N . VAL A 1 159 ? -18.256 -3.502 -1.368 1.00 88.25 159 VAL A N 1
ATOM 1243 C CA . VAL A 1 159 ? -19.196 -4.611 -1.558 1.00 88.25 159 VAL A CA 1
ATOM 1244 C C . VAL A 1 159 ? -19.706 -5.119 -0.210 1.00 88.25 159 VAL A C 1
ATOM 1246 O O . VAL A 1 159 ? -20.912 -5.262 -0.044 1.00 88.25 159 VAL A O 1
ATOM 1249 N N . VAL A 1 160 ? -18.825 -5.322 0.776 1.00 84.31 160 VAL A N 1
ATOM 1250 C CA . VAL A 1 160 ? -19.227 -5.779 2.118 1.00 84.31 160 VAL A CA 1
ATOM 1251 C C . VAL A 1 160 ? -20.177 -4.786 2.786 1.00 84.31 160 VAL A C 1
ATOM 1253 O O . VAL A 1 160 ? -21.216 -5.207 3.290 1.00 84.31 160 VAL A O 1
ATOM 1256 N N . HIS A 1 161 ? -19.870 -3.486 2.741 1.00 82.19 161 HIS A N 1
ATOM 1257 C CA . HIS A 1 161 ? -20.757 -2.456 3.288 1.00 82.19 161 HIS A CA 1
ATOM 1258 C C . HIS A 1 161 ? -22.125 -2.454 2.596 1.00 82.19 161 HIS A C 1
ATOM 1260 O O . HIS A 1 161 ? -23.149 -2.517 3.267 1.00 82.19 161 HIS A O 1
ATOM 1266 N N . CYS A 1 162 ? -22.151 -2.501 1.262 1.00 88.12 162 CYS A N 1
ATOM 1267 C CA . CYS A 1 162 ? -23.401 -2.541 0.504 1.00 88.12 162 CYS A CA 1
ATOM 1268 C C . CYS A 1 162 ? -24.255 -3.776 0.845 1.00 88.12 162 CYS A C 1
ATOM 1270 O O . CYS A 1 162 ? -25.470 -3.673 1.006 1.00 88.12 162 CYS A O 1
ATOM 1272 N N . VAL A 1 163 ? -23.634 -4.948 1.002 1.00 88.56 163 VAL A N 1
ATOM 1273 C CA . VAL A 1 163 ? -24.348 -6.179 1.375 1.00 88.56 163 VAL A CA 1
ATOM 1274 C C . VAL A 1 163 ? -24.906 -6.088 2.799 1.00 88.56 163 VAL A C 1
ATOM 1276 O O . VAL A 1 163 ? -26.053 -6.469 3.024 1.00 88.56 163 VAL A O 1
ATOM 1279 N N . GLN A 1 164 ? -24.137 -5.560 3.753 1.00 84.06 164 GLN A N 1
ATOM 1280 C CA . GLN A 1 164 ? -24.586 -5.409 5.142 1.00 84.06 164 GLN A CA 1
ATOM 1281 C C . GLN A 1 164 ? -25.763 -4.435 5.271 1.00 84.06 164 GLN A C 1
ATOM 1283 O O . GLN A 1 164 ? -26.744 -4.759 5.946 1.00 84.06 164 GLN A O 1
ATOM 1288 N N . ASP A 1 165 ? -25.704 -3.298 4.579 1.00 83.06 165 ASP A N 1
ATOM 1289 C CA . ASP A 1 165 ? -26.761 -2.282 4.608 1.00 83.06 165 ASP A CA 1
ATOM 1290 C C . ASP A 1 165 ? -28.079 -2.820 4.026 1.00 83.06 165 ASP A C 1
ATOM 1292 O O . ASP A 1 165 ? -29.162 -2.573 4.570 1.00 83.06 165 ASP A O 1
ATOM 1296 N N . ASN A 1 166 ? -27.999 -3.636 2.969 1.00 83.31 166 ASN A N 1
ATOM 1297 C CA . ASN A 1 166 ? -29.166 -4.300 2.386 1.00 83.31 166 ASN A CA 1
ATOM 1298 C C . ASN A 1 166 ? -29.787 -5.320 3.353 1.00 83.31 166 ASN A C 1
ATOM 1300 O O . ASN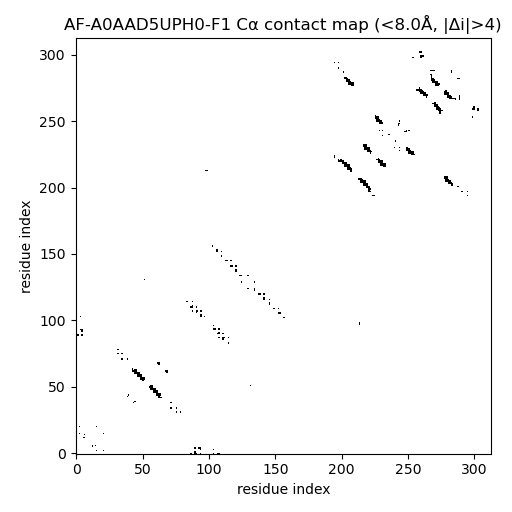 A 1 166 ? -31.004 -5.312 3.549 1.00 83.31 166 ASN A O 1
ATOM 1304 N N . VAL A 1 167 ? -28.970 -6.152 4.014 1.00 83.94 167 VAL A N 1
ATOM 1305 C CA . VAL A 1 167 ? -29.444 -7.151 4.994 1.00 83.94 167 VAL A CA 1
ATOM 1306 C C . VAL A 1 167 ? -30.123 -6.485 6.197 1.00 83.94 167 VAL A C 1
ATOM 1308 O O . VAL A 1 167 ? -31.156 -6.966 6.670 1.00 83.94 167 VAL A O 1
ATOM 1311 N N . LEU A 1 168 ? -29.581 -5.366 6.684 1.00 73.00 168 LEU A N 1
ATOM 1312 C CA . LEU A 1 168 ? -30.174 -4.593 7.782 1.00 73.00 168 LEU A CA 1
ATOM 1313 C C . LEU A 1 168 ? -31.500 -3.944 7.368 1.00 73.00 168 LEU A C 1
ATOM 1315 O O . LEU A 1 168 ? -32.489 -4.042 8.098 1.00 73.00 168 LEU A O 1
ATOM 1319 N N . SER A 1 169 ? -31.554 -3.371 6.164 1.00 73.62 169 SER A N 1
ATOM 1320 C CA . SER A 1 169 ? -32.775 -2.769 5.617 1.00 73.62 169 SER A CA 1
ATOM 1321 C C . SER A 1 169 ? -33.894 -3.798 5.426 1.00 73.62 169 SER A C 1
ATOM 1323 O O . SER A 1 169 ? -35.060 -3.492 5.665 1.00 73.62 169 SER A O 1
ATOM 1325 N N . THR A 1 170 ? -33.555 -5.049 5.085 1.00 72.81 170 THR A N 1
ATOM 1326 C CA . THR A 1 170 ? -34.563 -6.114 4.937 1.00 72.81 170 THR A CA 1
ATOM 1327 C C . THR A 1 170 ? -35.157 -6.553 6.281 1.00 72.81 170 THR A C 1
ATOM 1329 O O . THR A 1 170 ? -36.331 -6.913 6.348 1.00 72.81 170 THR A O 1
ATOM 1332 N N . LYS A 1 171 ? -34.383 -6.497 7.375 1.00 64.62 171 LYS A N 1
ATOM 1333 C CA . LYS A 1 171 ? -34.862 -6.885 8.715 1.00 64.62 171 LYS A CA 1
ATOM 1334 C C . LYS A 1 171 ? -35.757 -5.831 9.370 1.00 64.62 171 LYS A C 1
ATOM 1336 O O . LYS A 1 171 ? -36.650 -6.199 10.128 1.00 64.62 171 LYS A O 1
ATOM 1341 N N . SER A 1 172 ? -35.573 -4.546 9.059 1.00 52.94 172 SER A N 1
ATOM 1342 C CA . SER A 1 172 ? -36.385 -3.468 9.648 1.00 52.94 172 SER A CA 1
ATOM 1343 C C . SER A 1 172 ? -37.809 -3.368 9.073 1.00 52.94 172 SER A C 1
ATOM 1345 O O . SER A 1 172 ? -38.639 -2.662 9.643 1.00 52.94 172 SER A O 1
ATOM 1347 N N . GLY A 1 173 ? -38.114 -4.054 7.965 1.00 51.19 173 GLY A N 1
ATOM 1348 C CA . GLY A 1 173 ? -39.444 -4.051 7.340 1.00 51.19 173 GLY A CA 1
ATOM 1349 C C . GLY A 1 173 ? -40.446 -5.055 7.928 1.00 51.19 173 GLY A C 1
ATOM 1350 O O . GLY A 1 173 ? -41.631 -4.993 7.601 1.00 51.19 173 GLY A O 1
ATOM 1351 N N . SER A 1 174 ? -40.016 -5.961 8.812 1.00 46.75 174 SER A N 1
ATOM 1352 C CA . SER A 1 174 ? -40.923 -6.910 9.464 1.00 46.75 174 SER A CA 1
ATOM 1353 C C . SER A 1 174 ? -41.611 -6.241 10.655 1.00 46.75 174 SER A C 1
ATOM 1355 O O . SER A 1 174 ? -41.121 -6.299 11.783 1.00 46.75 174 SER A O 1
ATOM 1357 N N . LYS A 1 175 ? -42.765 -5.604 10.408 1.00 48.50 175 LYS A N 1
ATOM 1358 C CA . LYS A 1 175 ? -43.726 -5.215 11.452 1.00 48.50 175 LYS A CA 1
ATOM 1359 C C . LYS A 1 175 ? -44.129 -6.461 12.247 1.00 48.50 175 LYS A C 1
ATOM 1361 O O . LYS A 1 175 ? -45.037 -7.192 11.870 1.00 48.50 175 LYS A O 1
ATOM 1366 N N . SER A 1 176 ? -43.432 -6.694 13.352 1.00 44.03 176 SER A N 1
ATOM 1367 C CA . SER A 1 176 ? -43.810 -7.647 14.388 1.00 44.03 176 SER A CA 1
ATOM 1368 C C . SER A 1 176 ? -45.016 -7.093 15.145 1.00 44.03 176 SER A C 1
ATOM 1370 O O . SER A 1 176 ? -44.875 -6.400 16.153 1.00 44.03 176 SER A O 1
ATOM 1372 N N . THR A 1 177 ? -46.212 -7.407 14.661 1.00 46.03 177 THR A N 1
ATOM 1373 C CA . THR A 1 177 ? -47.424 -7.414 15.478 1.00 46.03 177 THR A CA 1
ATOM 1374 C C . THR A 1 177 ? -47.352 -8.649 16.373 1.00 46.03 177 THR A C 1
ATOM 1376 O O . THR A 1 177 ? -47.823 -9.712 15.988 1.00 46.03 177 THR A O 1
ATOM 1379 N N . HIS A 1 178 ? -46.727 -8.542 17.547 1.00 41.03 178 HIS A N 1
ATOM 1380 C CA . HIS A 1 178 ? -46.864 -9.571 18.574 1.00 41.03 178 HIS A CA 1
ATOM 1381 C C . HIS A 1 178 ? -47.227 -8.961 19.921 1.00 41.03 178 HIS A C 1
ATOM 1383 O O . HIS A 1 178 ? -46.536 -8.108 20.475 1.00 41.03 178 HIS A O 1
ATOM 1389 N N . SER A 1 179 ? -48.395 -9.413 20.364 1.00 40.88 179 SER A N 1
ATOM 1390 C CA . SER A 1 179 ? -49.073 -9.140 21.615 1.00 40.88 179 SER A CA 1
ATOM 1391 C C . SER A 1 179 ? -48.179 -9.456 22.815 1.00 40.88 179 SER A C 1
ATOM 1393 O O . SER A 1 179 ? -47.472 -10.460 22.861 1.00 40.88 179 SER A O 1
ATOM 1395 N N . ILE A 1 180 ? -48.268 -8.569 23.800 1.00 41.97 180 ILE A N 1
ATOM 1396 C CA . ILE A 1 180 ? -47.730 -8.719 25.146 1.00 41.97 180 ILE A CA 1
ATOM 1397 C C . ILE A 1 180 ? -48.455 -9.894 25.811 1.00 41.97 180 ILE A C 1
ATOM 1399 O O . ILE A 1 180 ? -49.672 -9.857 25.982 1.00 41.97 180 ILE A O 1
ATOM 1403 N N . THR A 1 181 ? -47.716 -10.928 26.202 1.00 39.94 181 THR A N 1
ATOM 1404 C CA . THR A 1 181 ? -48.129 -11.860 2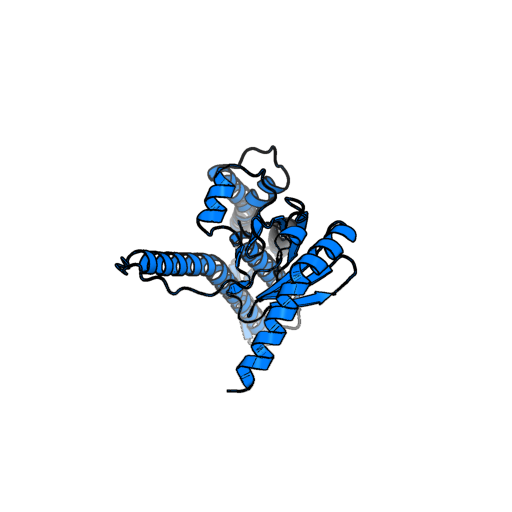7.259 1.00 39.94 181 THR A CA 1
ATOM 1405 C C . THR A 1 181 ? -46.920 -12.124 28.148 1.00 39.94 181 THR A C 1
ATOM 1407 O O . THR A 1 181 ? -45.898 -12.635 27.699 1.00 39.94 181 THR A O 1
ATOM 1410 N N . ASN A 1 182 ? -47.028 -11.685 29.402 1.00 35.06 182 ASN A N 1
ATOM 1411 C CA . ASN A 1 182 ? -45.996 -11.788 30.428 1.00 35.06 182 ASN A CA 1
ATOM 1412 C C . ASN A 1 182 ? -45.852 -13.239 30.912 1.00 35.06 182 ASN A C 1
ATOM 1414 O O . ASN A 1 182 ? -46.843 -13.795 31.388 1.00 35.06 182 ASN A O 1
ATOM 1418 N N . PRO A 1 183 ? -44.643 -13.823 30.931 1.00 36.78 183 PRO A N 1
ATOM 1419 C CA . PRO A 1 183 ? -44.328 -14.901 31.850 1.00 36.78 183 PRO A CA 1
ATOM 1420 C C . PRO A 1 183 ? -43.697 -14.310 33.117 1.00 36.78 183 PRO A C 1
ATOM 1422 O O . PRO A 1 183 ? -42.661 -13.646 33.068 1.00 36.78 183 PRO A O 1
ATOM 1425 N N . SER A 1 184 ? -44.339 -14.541 34.262 1.00 33.72 184 SER A N 1
ATOM 1426 C CA . SER A 1 184 ? -43.764 -14.264 35.577 1.00 33.72 184 SER A CA 1
ATOM 1427 C C . SER A 1 184 ? -42.561 -15.181 35.807 1.00 33.72 184 SER A C 1
ATOM 1429 O O . SER A 1 184 ? -42.721 -16.394 35.936 1.00 33.72 184 SER A O 1
ATOM 1431 N N . MET A 1 185 ? -41.364 -14.602 35.856 1.00 32.72 185 MET A N 1
ATOM 1432 C CA . MET A 1 185 ? -40.150 -15.270 36.319 1.00 32.72 185 MET A CA 1
ATOM 1433 C C . MET A 1 185 ? -39.896 -14.824 37.760 1.00 32.72 185 MET A C 1
ATOM 1435 O O . MET A 1 185 ? -39.799 -13.627 38.030 1.00 32.72 185 MET A O 1
ATOM 1439 N N . GLU A 1 186 ? -39.836 -15.785 38.680 1.00 33.28 186 GLU A N 1
ATOM 1440 C CA . GLU A 1 186 ? -39.454 -15.562 40.073 1.00 33.28 186 GLU A CA 1
ATOM 1441 C C . GLU A 1 186 ? -38.050 -14.958 40.138 1.00 33.28 186 GLU A C 1
ATOM 1443 O O . GLU A 1 186 ? -37.057 -15.555 39.719 1.00 33.28 186 GLU A O 1
ATOM 1448 N N . ALA A 1 187 ? -37.993 -13.732 40.651 1.00 31.64 187 ALA A N 1
ATOM 1449 C CA . ALA A 1 187 ? -36.770 -12.995 40.881 1.00 31.64 187 ALA A CA 1
ATOM 1450 C C . ALA A 1 187 ? -35.943 -13.689 41.972 1.00 31.64 187 ALA A C 1
ATO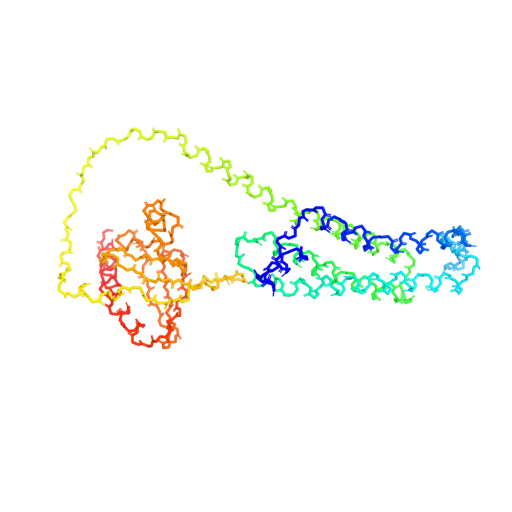M 1452 O O . ALA A 1 187 ? -36.350 -13.772 43.131 1.00 31.64 187 ALA A O 1
ATOM 1453 N N . ILE A 1 188 ? -34.745 -14.142 41.607 1.00 37.06 188 ILE A N 1
ATOM 1454 C CA . ILE A 1 188 ? -33.696 -14.481 42.568 1.00 37.06 188 ILE A CA 1
ATOM 1455 C C . ILE A 1 188 ? -33.305 -13.166 43.248 1.00 37.06 188 ILE A C 1
ATOM 1457 O O . ILE A 1 188 ? -32.600 -12.338 42.674 1.00 37.06 188 ILE A O 1
ATOM 1461 N N . SER A 1 189 ? -33.809 -12.944 44.463 1.00 34.22 189 SER A N 1
ATOM 1462 C CA . SER A 1 189 ? -33.539 -11.745 45.253 1.00 34.22 189 SER A CA 1
ATOM 1463 C C . SER A 1 189 ? -32.088 -11.750 45.748 1.00 34.22 189 SER A C 1
ATOM 1465 O O . SER A 1 189 ? -31.790 -12.136 46.883 1.00 34.22 189 SER A O 1
ATOM 1467 N N . VAL A 1 190 ? -31.162 -11.329 44.889 1.00 39.09 190 VAL A N 1
ATOM 1468 C CA . VAL A 1 190 ? -29.818 -10.933 45.307 1.00 39.09 190 VAL A CA 1
ATOM 1469 C C . VAL A 1 190 ? -29.986 -9.706 46.201 1.00 39.09 190 VAL A C 1
ATOM 1471 O O . VAL A 1 190 ? -30.555 -8.697 45.789 1.00 39.09 190 VAL A O 1
ATOM 1474 N N . LYS A 1 191 ? -29.566 -9.822 47.464 1.00 41.09 191 LYS A N 1
ATOM 1475 C CA . LYS A 1 191 ? -29.750 -8.790 48.490 1.00 41.09 191 LYS A CA 1
ATOM 1476 C C . LYS A 1 191 ? -29.226 -7.437 47.989 1.00 41.09 191 LYS A C 1
ATOM 1478 O O . LYS A 1 191 ? -28.028 -7.231 47.828 1.00 41.09 191 LYS A O 1
ATOM 1483 N N . GLU A 1 192 ? -30.150 -6.494 47.833 1.00 43.16 192 GLU A N 1
ATOM 1484 C CA . GLU A 1 192 ? -29.975 -5.120 47.330 1.00 43.16 192 GLU A CA 1
ATOM 1485 C C . GLU A 1 192 ? -28.906 -4.288 48.075 1.00 43.16 192 GLU A C 1
ATOM 1487 O O . GLU A 1 192 ? -28.465 -3.240 47.601 1.00 43.16 192 GLU A O 1
ATOM 1492 N N . LYS A 1 193 ? -28.451 -4.744 49.248 1.00 40.97 193 LYS A N 1
ATOM 1493 C CA . LYS A 1 193 ? -27.497 -4.011 50.089 1.00 40.97 193 LYS A CA 1
ATOM 1494 C C . LYS A 1 193 ? -26.045 -4.062 49.598 1.00 40.97 193 LYS A C 1
ATOM 1496 O O . LYS A 1 193 ? -25.304 -3.141 49.931 1.00 40.97 193 LYS A O 1
ATOM 1501 N N . ASP A 1 194 ? -25.674 -5.017 48.744 1.00 44.00 194 ASP A N 1
ATOM 1502 C CA . ASP A 1 194 ? -24.308 -5.107 48.195 1.00 44.00 194 ASP A CA 1
ATOM 1503 C C . ASP A 1 194 ? -24.171 -4.492 46.785 1.00 44.00 194 ASP A C 1
ATOM 1505 O O . ASP A 1 194 ? -23.075 -4.124 46.364 1.00 44.00 194 ASP A O 1
ATOM 1509 N N . ALA A 1 195 ? -25.286 -4.261 46.078 1.00 43.03 195 ALA A N 1
ATOM 1510 C CA . ALA A 1 195 ? -25.299 -3.668 44.733 1.00 43.03 195 ALA A CA 1
ATOM 1511 C C . ALA A 1 195 ? -25.080 -2.138 44.718 1.00 43.03 195 ALA A C 1
ATOM 1513 O O . ALA A 1 195 ? -24.721 -1.567 43.689 1.00 43.03 195 ALA A O 1
ATOM 1514 N N . LYS A 1 196 ? -25.232 -1.453 45.861 1.00 44.84 196 LYS A N 1
ATOM 1515 C CA . LYS A 1 196 ? -25.084 0.016 45.971 1.00 44.84 196 LYS A CA 1
ATOM 1516 C C . LYS A 1 196 ? -23.634 0.527 45.968 1.00 44.84 196 LYS A C 1
ATOM 1518 O O . LYS A 1 196 ? -23.415 1.724 46.139 1.00 44.84 196 LYS A O 1
ATOM 1523 N N . LYS A 1 197 ? -22.640 -0.344 45.762 1.00 46.94 197 LYS A N 1
ATOM 1524 C CA . LYS A 1 197 ? -21.210 0.019 45.680 1.00 46.94 197 LYS A CA 1
ATOM 1525 C C . LYS A 1 197 ? -20.584 -0.151 44.292 1.00 46.94 197 LYS A C 1
ATOM 1527 O O . LYS A 1 197 ? -19.365 -0.062 44.172 1.00 46.94 197 LYS A O 1
ATOM 1532 N N . GLY A 1 198 ? -21.382 -0.328 43.239 1.00 49.03 198 GLY A N 1
ATOM 1533 C CA . GLY A 1 198 ? -20.888 -0.145 41.874 1.00 49.03 198 GLY A CA 1
ATOM 1534 C C . GLY A 1 198 ? -20.511 1.322 41.665 1.00 49.03 198 GLY A C 1
ATOM 1535 O O . GLY A 1 198 ? -21.384 2.149 41.413 1.00 49.03 198 GLY A O 1
ATOM 1536 N N . LYS A 1 199 ? -19.228 1.675 41.832 1.00 54.88 199 LYS A N 1
ATOM 1537 C CA . LYS A 1 199 ? -18.729 3.023 41.526 1.00 54.88 199 LYS A CA 1
ATOM 1538 C C . LYS A 1 199 ? -19.127 3.362 40.091 1.00 54.88 199 LYS A C 1
ATOM 1540 O O . LYS A 1 199 ? -18.817 2.623 39.157 1.00 54.88 199 LYS A O 1
ATOM 1545 N N . ALA A 1 200 ? -19.835 4.472 39.923 1.00 58.66 200 ALA A N 1
ATOM 1546 C CA . ALA A 1 200 ? -20.231 4.946 38.613 1.00 58.66 200 ALA A CA 1
ATOM 1547 C C . ALA A 1 200 ? -18.978 5.261 37.778 1.00 58.66 200 ALA A C 1
ATOM 1549 O O . ALA A 1 200 ? -18.267 6.220 38.058 1.00 58.66 200 ALA A O 1
ATOM 1550 N N . GLY A 1 201 ? -18.731 4.440 36.755 1.00 69.75 201 GLY A N 1
ATOM 1551 C CA . GLY A 1 201 ? -17.833 4.751 35.650 1.00 69.75 201 GLY A CA 1
ATOM 1552 C C . GLY A 1 201 ? -16.363 4.403 35.871 1.00 69.75 201 GLY A C 1
ATOM 1553 O O . GLY A 1 201 ? -15.521 5.294 35.936 1.00 69.75 201 GLY A O 1
ATOM 1554 N N . THR A 1 202 ? -16.031 3.111 35.923 1.00 77.69 202 THR A N 1
ATOM 1555 C CA . THR A 1 202 ? -14.627 2.680 35.970 1.00 77.69 202 THR A CA 1
ATOM 1556 C C . THR A 1 202 ? -13.992 2.794 34.579 1.00 77.69 202 THR A C 1
ATOM 1558 O O . THR A 1 202 ? -14.521 2.219 33.621 1.00 77.69 202 THR A O 1
ATOM 1561 N N . PRO A 1 203 ? -12.861 3.501 34.438 1.00 77.19 203 PRO A N 1
ATOM 1562 C CA . PRO A 1 203 ? -12.100 3.531 33.199 1.00 77.19 203 PRO A CA 1
ATOM 1563 C C . PRO A 1 203 ? -11.476 2.154 32.927 1.00 77.19 203 PRO A C 1
ATOM 1565 O O . PRO A 1 203 ? -10.764 1.603 33.763 1.00 77.19 203 PRO A O 1
ATOM 1568 N N . VAL A 1 204 ? -11.740 1.579 31.755 1.00 80.12 204 VAL A N 1
ATOM 1569 C CA . VAL A 1 204 ? -11.190 0.280 31.349 1.00 80.12 204 VAL A CA 1
ATOM 1570 C C . VAL A 1 204 ? -10.710 0.302 29.904 1.00 80.12 204 VAL A C 1
ATOM 1572 O O . VAL A 1 204 ? -11.244 1.022 29.060 1.00 80.12 204 VAL A O 1
ATOM 1575 N N . ILE A 1 205 ? -9.717 -0.518 29.580 1.00 80.00 205 ILE A N 1
ATOM 1576 C CA . ILE A 1 205 ? -9.303 -0.761 28.197 1.00 80.00 205 ILE A CA 1
ATOM 1577 C C . ILE A 1 205 ? -9.879 -2.105 27.768 1.00 80.00 205 ILE A C 1
ATOM 1579 O O . ILE A 1 205 ? -9.474 -3.145 28.278 1.00 80.00 205 ILE A O 1
ATOM 1583 N N . LEU A 1 206 ? -10.818 -2.078 26.822 1.00 81.19 206 LEU A N 1
ATOM 1584 C CA . LEU A 1 206 ? -11.442 -3.275 26.267 1.00 81.19 206 LEU A CA 1
ATOM 1585 C C . LEU A 1 206 ? -10.691 -3.716 25.010 1.00 81.19 206 LEU A C 1
ATOM 1587 O O . LEU A 1 206 ? -10.568 -2.938 24.059 1.00 81.19 206 LEU A O 1
ATOM 1591 N N . ARG A 1 207 ? -10.227 -4.964 24.981 1.00 82.38 207 ARG A N 1
ATOM 1592 C CA . ARG A 1 207 ? -9.560 -5.592 23.840 1.00 82.38 207 ARG A CA 1
ATOM 1593 C C . ARG A 1 207 ? -10.269 -6.900 23.486 1.00 82.38 207 ARG A C 1
ATOM 1595 O O . ARG A 1 207 ? -10.407 -7.787 24.316 1.00 82.38 207 ARG A O 1
ATOM 1602 N N . LYS A 1 208 ? -10.709 -7.046 22.236 1.00 80.88 208 LYS A N 1
ATOM 1603 C CA . LYS A 1 208 ? -11.184 -8.343 21.711 1.00 80.88 208 LYS A CA 1
ATOM 1604 C C . LYS A 1 208 ? -9.961 -9.188 21.313 1.00 80.88 208 LYS A C 1
ATOM 1606 O O . LYS A 1 208 ? -8.980 -8.597 20.907 1.00 80.88 208 LYS A O 1
ATOM 1611 N N . PRO A 1 209 ? -9.909 -10.517 21.390 1.00 65.31 209 PRO A N 1
ATOM 1612 C CA . PRO A 1 209 ? -8.799 -11.257 20.798 1.00 65.31 209 PRO A CA 1
ATOM 1613 C C . PRO A 1 209 ? -8.909 -11.260 19.265 1.00 65.31 209 PRO A C 1
ATOM 1615 O O . PRO A 1 209 ? -9.997 -11.360 18.699 1.00 65.31 209 PRO A O 1
ATOM 1618 N N . GLY A 1 210 ? -7.773 -11.113 18.580 1.00 64.50 210 GLY A N 1
ATOM 1619 C CA . GLY A 1 210 ? -7.678 -11.151 17.118 1.00 64.50 210 GLY A CA 1
ATOM 1620 C C . GLY A 1 210 ? -6.479 -10.364 16.586 1.00 64.50 210 GLY A C 1
ATOM 1621 O O . GLY A 1 210 ? -6.047 -9.391 17.202 1.00 64.50 210 GLY A O 1
ATOM 1622 N N . LEU A 1 211 ? -5.962 -10.751 15.412 1.00 42.78 211 LEU A N 1
ATOM 1623 C CA . LEU A 1 211 ? -4.773 -10.146 14.778 1.00 42.78 211 LEU A CA 1
ATOM 1624 C C . LEU A 1 211 ? -4.902 -8.621 14.551 1.00 42.78 211 LEU A C 1
ATOM 1626 O O . LEU A 1 211 ? -3.907 -7.921 14.403 1.00 42.78 211 LEU A O 1
ATOM 1630 N N . PHE A 1 212 ? -6.134 -8.102 14.561 1.00 48.59 212 PHE A N 1
ATOM 1631 C CA . PHE A 1 212 ? -6.459 -6.687 14.358 1.00 48.59 212 PHE A CA 1
ATOM 1632 C C . PHE A 1 212 ? -7.332 -6.104 15.470 1.00 48.59 212 PHE A C 1
ATOM 1634 O O . PHE A 1 212 ? -8.096 -5.160 15.234 1.00 48.59 212 PHE A O 1
ATOM 1641 N N . SER A 1 213 ? -7.268 -6.682 16.669 1.00 55.09 213 SER A N 1
ATOM 1642 C CA . SER A 1 213 ? -8.079 -6.199 17.771 1.00 55.09 213 SER A CA 1
ATOM 1643 C C . SER A 1 213 ? -7.682 -4.796 18.195 1.00 55.09 213 SER A C 1
ATOM 1645 O O . SER A 1 213 ? -6.530 -4.549 18.556 1.00 55.09 213 SER A O 1
ATOM 1647 N N . GLU A 1 214 ? -8.648 -3.893 18.222 1.00 55.88 214 GLU A N 1
ATOM 1648 C CA . GLU A 1 214 ? -8.452 -2.589 18.837 1.00 55.88 214 GLU A CA 1
ATOM 1649 C C . GLU A 1 214 ? -8.614 -2.709 20.345 1.00 55.88 214 GLU A C 1
ATOM 1651 O O . GLU A 1 214 ? -9.623 -3.232 20.819 1.00 55.88 214 GLU A O 1
ATOM 1656 N N . SER A 1 215 ? -7.643 -2.182 21.085 1.00 70.38 215 SER A N 1
ATOM 1657 C CA . SER A 1 215 ? -7.871 -1.745 22.453 1.00 70.38 215 SER A CA 1
ATOM 1658 C C . SER A 1 215 ? -8.637 -0.421 22.402 1.00 70.38 215 SER A C 1
ATOM 1660 O O . SER A 1 215 ? -8.209 0.538 21.756 1.00 70.38 215 SER A O 1
ATOM 1662 N N . LYS A 1 216 ? -9.809 -0.362 23.035 1.00 73.81 216 LYS A N 1
ATOM 1663 C CA . LYS A 1 216 ? -10.602 0.868 23.135 1.00 73.81 216 LYS A CA 1
ATOM 1664 C C . LYS A 1 216 ? -10.737 1.251 24.604 1.00 73.81 216 LYS A C 1
ATOM 1666 O O . LYS A 1 216 ? -11.224 0.422 25.372 1.00 73.81 216 LYS A O 1
ATOM 1671 N N . PRO A 1 217 ? -10.368 2.481 25.001 1.00 68.62 217 PRO A N 1
ATOM 1672 C CA . PRO A 1 217 ? -10.739 2.981 26.311 1.00 68.62 217 PRO A CA 1
ATOM 1673 C C . PRO A 1 217 ? -12.268 3.086 26.353 1.00 68.62 217 PRO A C 1
ATOM 1675 O O . PRO A 1 217 ? -12.906 3.680 25.473 1.00 68.62 217 PRO A O 1
ATOM 1678 N N . ARG A 1 218 ? -12.863 2.464 27.359 1.00 76.62 218 ARG A N 1
ATOM 1679 C CA . ARG A 1 218 ? -14.294 2.435 27.638 1.00 76.62 218 ARG A CA 1
ATOM 1680 C C . ARG A 1 218 ? -14.508 2.784 29.101 1.00 76.62 218 ARG A C 1
ATOM 1682 O O . ARG A 1 218 ? -13.636 2.575 29.934 1.00 76.62 218 ARG A O 1
ATOM 1689 N N . MET A 1 219 ? -15.683 3.293 29.405 1.00 74.38 219 MET A N 1
ATOM 1690 C CA . MET A 1 219 ? -16.142 3.431 30.769 1.00 74.38 219 MET A CA 1
ATOM 1691 C C . MET A 1 219 ? -17.096 2.279 31.050 1.00 74.38 219 MET A C 1
ATOM 1693 O O . MET A 1 219 ? -18.094 2.113 30.348 1.00 74.38 219 MET A O 1
ATOM 1697 N N . MET A 1 220 ? -16.757 1.465 32.038 1.00 76.88 220 MET A N 1
ATOM 1698 C CA . MET A 1 220 ? -17.579 0.358 32.491 1.00 76.88 220 MET A CA 1
ATOM 1699 C C . MET A 1 220 ? -18.549 0.879 33.547 1.00 76.88 220 MET A C 1
ATOM 1701 O O . MET A 1 220 ? -18.139 1.466 34.553 1.00 76.88 220 MET A O 1
ATOM 1705 N N . HIS A 1 221 ? -19.841 0.715 33.294 1.00 80.25 221 HIS A N 1
ATOM 1706 C CA . HIS A 1 221 ? -20.896 1.223 34.157 1.00 80.25 221 HIS A CA 1
ATOM 1707 C C . HIS A 1 221 ? -22.013 0.194 34.314 1.00 80.25 221 HIS A C 1
ATOM 1709 O O . HIS A 1 221 ? -22.429 -0.436 33.345 1.00 80.25 221 HIS A O 1
ATOM 1715 N N . SER A 1 222 ? -22.513 0.044 35.536 1.00 77.69 222 SER A N 1
ATOM 1716 C CA . SER A 1 222 ? -23.648 -0.815 35.861 1.00 77.69 222 SER A CA 1
ATOM 1717 C C . SER A 1 222 ? -24.750 0.046 36.468 1.00 77.69 222 SER A C 1
ATOM 1719 O O . SER A 1 222 ? -24.617 0.469 37.615 1.00 77.69 222 SER A O 1
ATOM 1721 N N . GLU A 1 223 ? -25.835 0.275 35.728 1.00 70.56 223 GLU A N 1
ATOM 1722 C CA . GLU A 1 223 ? -27.031 0.959 36.254 1.00 70.56 223 GLU A CA 1
ATOM 1723 C C . GLU A 1 223 ? -27.811 0.054 37.216 1.00 70.56 223 GLU A C 1
ATOM 1725 O O . GLU A 1 223 ? -28.377 0.507 38.207 1.00 70.56 223 GLU A O 1
ATOM 1730 N N . THR A 1 224 ? -27.822 -1.246 36.928 1.00 75.12 224 THR A N 1
ATOM 1731 C CA . THR A 1 224 ? -28.523 -2.281 37.692 1.00 75.12 224 THR A CA 1
ATOM 1732 C C . THR A 1 224 ? -27.638 -3.526 37.774 1.00 75.12 224 THR A C 1
ATOM 1734 O O . THR A 1 224 ? -26.814 -3.734 36.885 1.00 75.12 224 THR A O 1
ATOM 1737 N N . PRO A 1 225 ? -27.785 -4.380 38.806 1.00 71.50 225 PRO A N 1
ATOM 1738 C CA . PRO A 1 225 ? -26.943 -5.569 38.984 1.00 71.50 225 PRO A CA 1
ATOM 1739 C C . PRO A 1 225 ? -26.976 -6.552 37.798 1.00 71.50 225 PRO A C 1
ATOM 1741 O O . PRO A 1 225 ? -26.111 -7.413 37.687 1.00 71.50 225 PRO A O 1
ATOM 1744 N N . GLU A 1 226 ? -27.975 -6.434 36.923 1.00 74.44 226 GLU A N 1
ATOM 1745 C CA . GLU A 1 226 ? -28.202 -7.307 35.770 1.00 74.44 226 GLU A CA 1
ATOM 1746 C C . GLU A 1 226 ? -27.582 -6.776 34.464 1.00 74.44 226 GLU A C 1
ATOM 1748 O O . GLU A 1 226 ? -27.460 -7.522 33.486 1.00 74.44 226 GLU A O 1
ATOM 1753 N N . PHE A 1 227 ? -27.199 -5.494 34.427 1.00 72.06 227 PHE A N 1
ATOM 1754 C CA . PHE A 1 227 ? -26.767 -4.809 33.211 1.00 72.06 227 PHE A CA 1
ATOM 1755 C C . PHE A 1 227 ? -25.408 -4.154 33.403 1.00 72.06 227 PHE A C 1
ATOM 1757 O O . PHE A 1 227 ? -25.243 -3.225 34.192 1.00 72.06 227 PHE A O 1
ATOM 1764 N N . VAL A 1 228 ? -24.447 -4.582 32.589 1.00 75.38 228 VAL A N 1
ATOM 1765 C CA . VAL A 1 228 ? -23.125 -3.963 32.508 1.00 75.38 228 VAL A CA 1
ATOM 1766 C C . VAL A 1 228 ? -22.978 -3.326 31.133 1.00 75.38 228 VAL A C 1
ATOM 1768 O O . VAL A 1 228 ? -23.112 -3.982 30.104 1.00 75.38 228 VAL A O 1
ATOM 1771 N N . SER A 1 229 ? -22.722 -2.026 31.103 1.00 73.88 229 SER A N 1
ATOM 1772 C CA . SER A 1 229 ? -22.599 -1.218 29.890 1.00 73.88 229 SER A CA 1
ATOM 1773 C C . SER A 1 229 ? -21.168 -0.711 29.710 1.00 73.88 229 SER A C 1
ATOM 1775 O O . SER A 1 229 ? -20.510 -0.311 30.673 1.00 73.88 229 SER A O 1
ATOM 1777 N N . PHE A 1 230 ? -20.681 -0.728 28.464 1.00 70.44 230 PHE A N 1
ATOM 1778 C CA . PHE A 1 230 ? -19.382 -0.169 28.082 1.00 70.44 230 PHE A CA 1
ATOM 1779 C C . PHE A 1 230 ? -19.572 1.085 27.229 1.00 70.44 230 PHE A C 1
ATOM 1781 O O . PHE A 1 230 ? -19.699 1.033 25.999 1.00 70.44 230 PHE A O 1
ATOM 1788 N N . CYS A 1 231 ? -19.531 2.243 27.875 1.00 64.94 231 CYS A N 1
ATOM 1789 C CA . CYS A 1 231 ? -19.665 3.538 27.215 1.00 64.94 231 CYS A CA 1
ATOM 1790 C C . CYS A 1 231 ? -18.314 3.995 26.633 1.00 64.94 231 CYS A C 1
ATOM 1792 O O . CYS A 1 231 ? -17.248 3.620 27.120 1.00 64.94 231 CYS A O 1
ATOM 1794 N N . ARG A 1 232 ? -18.307 4.783 25.548 1.00 55.16 232 ARG A N 1
ATOM 1795 C CA . ARG A 1 232 ? -17.067 5.454 25.096 1.00 55.16 232 ARG A CA 1
ATOM 1796 C C . ARG A 1 232 ? -16.733 6.604 26.047 1.00 55.16 232 ARG A C 1
ATOM 1798 O O . ARG A 1 232 ? -17.629 7.233 26.578 1.00 55.16 232 ARG A O 1
ATOM 1805 N N . PHE A 1 233 ? -15.444 6.917 26.183 1.00 47.34 233 PHE A N 1
ATOM 1806 C CA . PHE A 1 233 ? -14.934 8.051 26.973 1.00 47.34 233 PHE A CA 1
ATOM 1807 C C . PHE A 1 233 ? -15.296 9.452 26.451 1.00 47.34 233 PHE A C 1
ATOM 1809 O O . PHE A 1 233 ? -14.841 10.455 27.000 1.00 47.34 233 PHE A O 1
ATOM 1816 N N . THR A 1 234 ? -16.077 9.570 25.380 1.00 43.78 234 THR A N 1
ATOM 1817 C CA . THR A 1 234 ? -16.660 10.865 25.029 1.00 43.78 234 THR A CA 1
ATOM 1818 C C . THR A 1 234 ? -17.621 11.248 26.147 1.00 43.78 234 THR A C 1
ATOM 1820 O O . THR A 1 234 ? -18.404 10.398 26.555 1.00 43.78 234 THR A O 1
ATOM 1823 N N . LYS A 1 235 ? -17.482 12.472 26.697 1.00 42.88 235 LYS A N 1
ATOM 1824 C CA . LYS A 1 235 ? -18.348 13.039 27.753 1.00 42.88 235 LYS A CA 1
ATOM 1825 C C . LYS A 1 235 ? -19.744 12.440 27.632 1.00 42.88 235 LYS A C 1
ATOM 1827 O O . LYS A 1 235 ? -20.317 12.621 26.567 1.00 42.88 235 LYS A O 1
ATOM 1832 N N . LEU A 1 236 ? -20.241 11.773 28.680 1.00 44.50 236 LEU A N 1
ATOM 1833 C CA . LEU A 1 236 ? -21.628 11.314 28.762 1.00 44.50 236 LEU A CA 1
ATOM 1834 C C . LEU A 1 236 ? -22.540 12.493 28.428 1.00 44.50 236 LEU A C 1
ATOM 1836 O O . LEU A 1 236 ? -22.812 13.354 29.263 1.00 44.50 236 LEU A O 1
ATOM 1840 N N . THR A 1 237 ? -22.926 12.586 27.167 1.00 50.56 237 THR A N 1
ATOM 1841 C CA . THR A 1 237 ? -23.996 13.461 26.739 1.00 50.56 237 THR A CA 1
ATOM 1842 C C . THR A 1 237 ? -25.288 12.680 26.930 1.00 50.56 237 THR A C 1
ATOM 1844 O O . THR A 1 237 ? -25.300 11.453 26.830 1.00 50.56 237 THR A O 1
ATOM 1847 N N . LEU A 1 238 ? -26.396 13.378 27.182 1.00 50.12 238 LEU A N 1
ATOM 1848 C CA . LEU A 1 238 ? -27.732 12.764 27.206 1.00 50.12 238 LEU A CA 1
ATOM 1849 C C . LEU A 1 238 ? -28.028 11.968 25.913 1.00 50.12 238 LEU A C 1
ATOM 1851 O O . LEU A 1 238 ? -28.826 11.034 25.916 1.00 50.12 238 LEU A O 1
ATOM 1855 N N . GLU A 1 239 ? -27.357 12.308 24.807 1.00 49.94 239 GLU A N 1
ATOM 1856 C CA . GLU A 1 239 ? -27.434 11.583 23.537 1.00 49.94 239 GLU A CA 1
ATOM 1857 C C . GLU A 1 239 ? -26.736 10.213 23.580 1.00 49.94 239 GLU A C 1
ATOM 1859 O O . GLU A 1 239 ? -27.279 9.247 23.044 1.00 49.94 239 GLU A O 1
ATOM 1864 N N . ASP A 1 240 ? -25.589 10.088 24.257 1.00 46.91 240 ASP A N 1
ATOM 1865 C CA . ASP A 1 240 ? -24.903 8.800 24.451 1.00 46.91 240 ASP A CA 1
ATOM 1866 C C . ASP A 1 240 ? -25.712 7.865 25.371 1.00 46.91 240 ASP A C 1
ATOM 1868 O O . ASP A 1 240 ? -25.769 6.652 25.154 1.00 46.91 240 ASP A O 1
ATOM 1872 N N . GLU A 1 241 ? -26.408 8.432 26.359 1.00 51.66 241 GLU A N 1
ATOM 1873 C CA . GLU A 1 241 ? -27.344 7.716 27.235 1.00 51.66 241 GLU A CA 1
ATOM 1874 C C . GLU A 1 241 ? -28.567 7.202 26.446 1.00 51.66 241 GLU A C 1
ATOM 1876 O O . GLU A 1 241 ? -29.010 6.060 26.605 1.00 51.66 241 GLU A O 1
ATOM 1881 N N . ALA A 1 242 ? -29.071 8.006 25.504 1.00 50.78 242 ALA A N 1
ATOM 1882 C CA . ALA A 1 242 ? -30.117 7.589 24.575 1.00 50.78 242 ALA A CA 1
ATOM 1883 C C . ALA A 1 242 ? -29.627 6.536 23.559 1.00 50.78 242 ALA A C 1
ATOM 1885 O O . ALA A 1 242 ? -30.397 5.647 23.191 1.00 50.78 242 ALA A O 1
ATOM 1886 N N . ALA A 1 243 ? -28.362 6.592 23.128 1.00 48.00 243 ALA A N 1
ATOM 1887 C CA . ALA A 1 243 ? -27.751 5.607 22.230 1.00 48.00 243 ALA A CA 1
ATOM 1888 C C . ALA A 1 243 ? -27.535 4.242 22.911 1.00 48.00 243 ALA A C 1
ATOM 1890 O O . ALA A 1 243 ? -27.758 3.203 22.287 1.00 48.00 243 ALA A O 1
ATOM 1891 N N . SER A 1 244 ? -27.199 4.234 24.208 1.00 48.41 244 SER A N 1
ATOM 1892 C CA . SER A 1 244 ? -27.195 3.026 25.051 1.00 48.41 244 SER A CA 1
ATOM 1893 C C . SER A 1 244 ? -28.572 2.349 25.060 1.00 48.41 244 SER A C 1
ATOM 1895 O O . SER A 1 244 ? -28.687 1.160 24.758 1.00 48.41 244 SER A O 1
ATOM 1897 N N . LYS A 1 245 ? -29.646 3.127 25.266 1.00 50.44 245 LYS A N 1
ATOM 1898 C CA . LYS A 1 245 ? -31.032 2.623 25.210 1.00 50.44 245 LYS A CA 1
ATOM 1899 C C . LYS A 1 245 ? -31.456 2.145 23.814 1.00 50.44 245 LYS A C 1
ATOM 1901 O O . LYS A 1 245 ? -32.332 1.290 23.714 1.00 50.44 245 LYS A O 1
ATOM 1906 N N . ARG A 1 246 ? -30.839 2.665 22.745 1.00 47.03 246 ARG A N 1
ATOM 1907 C CA . ARG A 1 246 ? -31.081 2.257 21.345 1.00 47.03 246 ARG A CA 1
ATOM 1908 C C . ARG A 1 246 ? -30.222 1.076 20.871 1.00 47.03 246 ARG A C 1
ATOM 1910 O O . ARG A 1 246 ? -30.460 0.591 19.771 1.00 47.03 246 ARG A O 1
ATOM 1917 N N . GLY A 1 247 ? -29.286 0.579 21.686 1.00 44.03 247 GLY A N 1
ATOM 1918 C CA . GLY A 1 247 ? -28.475 -0.603 21.366 1.00 44.03 247 GLY A CA 1
ATOM 1919 C C . GLY A 1 247 ? -27.190 -0.337 20.571 1.00 44.03 247 GLY A C 1
ATOM 1920 O O . GLY A 1 247 ? -26.576 -1.289 20.101 1.00 44.03 247 GLY A O 1
ATOM 1921 N N . ASP A 1 248 ? -26.746 0.919 20.448 1.00 44.16 248 ASP A N 1
ATOM 1922 C CA . ASP A 1 248 ? -25.492 1.267 19.749 1.00 44.16 248 ASP A CA 1
ATOM 1923 C C . ASP A 1 248 ? -24.233 1.129 20.642 1.00 44.16 248 ASP A C 1
ATOM 1925 O O . ASP A 1 248 ? -23.097 1.318 20.190 1.00 44.16 248 ASP A O 1
ATOM 1929 N N . GLY A 1 249 ? -24.415 0.779 21.922 1.00 57.53 249 GLY A N 1
ATOM 1930 C CA . GLY A 1 249 ? -23.352 0.443 22.874 1.00 57.53 249 GLY A CA 1
ATOM 1931 C C . GLY A 1 249 ? -23.191 -1.068 23.082 1.00 57.53 249 GLY A C 1
ATOM 1932 O O . GLY A 1 249 ? -24.155 -1.823 23.004 1.00 57.53 249 GLY A O 1
ATOM 1933 N N . GLU A 1 250 ? -21.973 -1.522 23.396 1.00 64.00 250 GLU A N 1
ATOM 1934 C CA . GLU A 1 250 ? -21.750 -2.896 23.868 1.00 64.00 250 GLU A CA 1
ATOM 1935 C C . GLU A 1 250 ? -22.322 -3.001 25.294 1.00 64.00 250 GLU A C 1
ATOM 1937 O O . GLU A 1 250 ? -21.732 -2.495 26.252 1.00 64.00 250 GLU A O 1
ATOM 1942 N N . CYS A 1 251 ? -23.513 -3.587 25.422 1.00 67.75 251 CYS A N 1
ATOM 1943 C CA . CYS A 1 251 ? -24.199 -3.814 26.692 1.00 67.75 251 CYS A CA 1
ATOM 1944 C C . CYS A 1 251 ? -24.314 -5.319 26.945 1.00 67.75 251 CYS A C 1
ATOM 1946 O O . CYS A 1 251 ? -24.803 -6.068 26.097 1.00 67.75 251 CYS A O 1
ATOM 1948 N N . TRP A 1 252 ? -23.859 -5.765 28.110 1.00 73.19 252 TRP A N 1
ATOM 1949 C CA . TRP A 1 252 ? -23.995 -7.137 28.574 1.00 73.19 252 TRP A CA 1
ATOM 1950 C C . TRP A 1 252 ? -25.237 -7.238 29.456 1.00 73.19 252 TRP A C 1
ATOM 1952 O O . TRP A 1 252 ? -25.314 -6.607 30.512 1.00 73.19 252 TRP A O 1
ATOM 1962 N N . LYS A 1 253 ? -26.204 -8.052 29.023 1.00 76.44 253 LYS A N 1
ATOM 1963 C CA . LYS A 1 253 ? -27.351 -8.454 29.844 1.00 76.44 253 LYS A CA 1
ATOM 1964 C C . LYS A 1 253 ? -27.025 -9.791 30.491 1.00 76.44 253 LYS A C 1
ATOM 1966 O O . LYS A 1 253 ? -27.208 -10.833 29.860 1.00 76.44 253 LYS A O 1
ATOM 1971 N N . LEU A 1 254 ? -26.521 -9.754 31.721 1.00 74.38 254 LEU A N 1
ATOM 1972 C CA . LEU A 1 254 ? -25.997 -10.937 32.405 1.00 74.38 254 LEU A CA 1
ATOM 1973 C C . LEU A 1 254 ? -27.002 -12.105 32.497 1.00 74.38 254 LEU A C 1
ATOM 1975 O O . LEU A 1 254 ? -26.593 -13.232 32.219 1.00 74.38 254 LEU A O 1
ATOM 1979 N N . PRO A 1 255 ? -28.307 -11.885 32.772 1.00 72.06 255 PRO A N 1
ATOM 1980 C CA . PRO A 1 255 ? -29.275 -12.981 32.908 1.00 72.06 255 PRO A CA 1
ATOM 1981 C C . PRO A 1 255 ? -29.477 -13.837 31.648 1.00 72.06 255 PRO A C 1
ATOM 1983 O O . PRO A 1 255 ? -29.943 -14.973 31.743 1.00 72.06 255 PRO A O 1
ATOM 1986 N N . ASN A 1 256 ? -29.146 -13.301 30.470 1.00 74.50 256 ASN A N 1
ATOM 1987 C CA . ASN A 1 256 ? -29.408 -13.946 29.181 1.00 74.50 256 ASN A CA 1
ATOM 1988 C C . ASN A 1 256 ? -28.188 -14.667 28.594 1.00 74.50 256 ASN A C 1
ATOM 1990 O O . ASN A 1 256 ? -28.294 -15.240 27.508 1.00 74.50 256 ASN A O 1
ATOM 1994 N N . LEU A 1 257 ? -27.042 -14.627 29.274 1.00 74.75 257 LEU A N 1
ATOM 1995 C CA . LEU A 1 257 ? -25.825 -15.281 28.806 1.00 74.75 257 LEU A CA 1
ATOM 1996 C C . LEU A 1 257 ? -25.928 -16.799 28.989 1.00 74.75 257 LEU A C 1
ATOM 1998 O O . LEU A 1 257 ? -26.367 -17.292 30.030 1.00 74.75 257 LEU A O 1
ATOM 2002 N N . LYS A 1 258 ? -25.513 -17.547 27.966 1.00 81.81 258 LYS A N 1
ATOM 2003 C CA . LYS A 1 258 ? -25.389 -19.008 28.010 1.00 81.81 258 LYS A CA 1
ATOM 2004 C C . LYS A 1 258 ? -24.100 -19.445 28.673 1.00 81.81 258 LYS A C 1
ATOM 2006 O O . LYS A 1 258 ? -24.098 -20.491 29.307 1.00 81.81 258 LYS A O 1
ATOM 2011 N N . GLU A 1 259 ? -23.026 -18.674 28.535 1.00 83.12 259 GLU A N 1
ATOM 2012 C CA . GLU A 1 259 ? -21.740 -18.906 29.196 1.00 83.12 259 GLU A CA 1
ATOM 2013 C C . GLU A 1 259 ? -21.172 -17.583 29.713 1.00 83.12 259 GLU A C 1
ATOM 2015 O O . GLU A 1 259 ? -21.074 -16.598 28.982 1.00 83.12 259 GLU A O 1
ATOM 2020 N N . PHE A 1 260 ? -20.793 -17.573 30.991 1.00 85.94 260 PHE A N 1
ATOM 2021 C CA . PHE A 1 260 ? -20.102 -16.462 31.630 1.00 85.94 260 PHE A CA 1
ATOM 2022 C C . PHE A 1 260 ? -18.966 -17.015 32.486 1.00 85.94 260 PHE A C 1
ATOM 2024 O O . PHE A 1 260 ? -19.205 -17.720 33.468 1.00 85.94 260 PHE A O 1
ATOM 2031 N N . LYS A 1 261 ? -17.725 -16.713 32.101 1.00 89.81 261 LYS A N 1
ATOM 2032 C CA . LYS A 1 261 ? -16.524 -17.099 32.850 1.00 89.81 261 LYS A CA 1
ATOM 2033 C C . LYS A 1 261 ? -15.571 -15.918 32.932 1.00 89.81 261 LYS A C 1
ATOM 2035 O O . LYS A 1 261 ? -15.336 -15.231 31.939 1.00 89.81 261 LYS A O 1
ATOM 2040 N N . VAL A 1 262 ? -14.991 -15.716 34.108 1.00 91.44 262 VAL A N 1
ATOM 2041 C CA . VAL A 1 262 ? -13.950 -14.713 34.343 1.00 91.44 262 VAL A CA 1
ATOM 2042 C C . VAL A 1 262 ? -12.641 -15.438 34.631 1.00 91.44 262 VAL A C 1
ATOM 2044 O O . VAL A 1 262 ? -12.588 -16.315 35.489 1.00 91.44 262 VAL A O 1
ATOM 2047 N N . GLU A 1 263 ? -11.585 -15.090 33.905 1.00 94.12 263 GLU A N 1
ATOM 2048 C CA . GLU A 1 263 ? -10.235 -15.618 34.102 1.00 94.12 263 GLU A CA 1
ATOM 2049 C C . GLU A 1 263 ? -9.271 -14.475 34.429 1.00 94.12 263 GLU A C 1
ATOM 2051 O O . GLU A 1 263 ? -9.225 -13.450 33.740 1.00 94.12 263 GLU A O 1
ATOM 2056 N N . LYS A 1 264 ? -8.478 -14.647 35.489 1.00 95.31 264 LYS A N 1
ATOM 2057 C CA . LYS A 1 264 ? -7.424 -13.699 35.854 1.00 95.31 264 LYS A CA 1
ATOM 2058 C C . LYS A 1 264 ? -6.202 -13.931 34.961 1.00 95.31 264 LYS A C 1
ATOM 2060 O O . LYS A 1 264 ? -5.598 -14.994 35.026 1.00 95.31 264 LYS A O 1
ATOM 2065 N N . VAL A 1 265 ? -5.831 -12.930 34.156 1.00 93.69 265 VAL A N 1
ATOM 2066 C CA . VAL A 1 265 ? -4.641 -12.981 33.279 1.00 93.69 265 VAL A CA 1
ATOM 2067 C C . VAL A 1 265 ? -3.432 -12.333 33.958 1.00 93.69 265 VAL A C 1
ATOM 2069 O O . VAL A 1 265 ? -2.329 -12.866 33.911 1.00 93.69 265 VAL A O 1
ATOM 2072 N N . SER A 1 266 ? -3.639 -11.189 34.613 1.00 93.81 266 SER A N 1
ATOM 2073 C CA . SER A 1 266 ? -2.645 -10.483 35.435 1.00 93.81 266 SER A CA 1
ATOM 2074 C C . SER A 1 266 ? -3.352 -9.761 36.585 1.00 93.81 266 SER A C 1
ATOM 2076 O O . SER A 1 266 ? -4.572 -9.857 36.700 1.00 93.81 266 SER A O 1
ATOM 2078 N N . ASP A 1 267 ? -2.643 -9.029 37.446 1.00 92.56 267 ASP A N 1
ATOM 2079 C CA . ASP A 1 267 ? -3.288 -8.302 38.553 1.00 92.56 267 ASP A CA 1
ATOM 2080 C C . ASP A 1 267 ? -4.283 -7.243 38.067 1.00 92.56 267 ASP A C 1
ATOM 2082 O O . ASP A 1 267 ? -5.388 -7.154 38.606 1.00 92.56 267 ASP A O 1
ATOM 2086 N N . LEU A 1 268 ? -3.967 -6.563 36.962 1.00 92.25 268 LEU A N 1
ATOM 2087 C CA . LEU A 1 268 ? -4.806 -5.524 36.353 1.00 92.25 268 LEU A CA 1
ATOM 2088 C C . LEU A 1 268 ? -5.630 -6.002 35.154 1.00 92.25 268 LEU A C 1
ATOM 2090 O O . LEU A 1 268 ? -6.414 -5.228 34.619 1.00 92.25 268 LEU A O 1
ATOM 2094 N N . THR A 1 269 ? -5.446 -7.235 34.674 1.00 91.31 269 THR A N 1
ATOM 2095 C CA . THR A 1 269 ? -6.129 -7.716 33.461 1.00 91.31 269 THR A CA 1
ATOM 2096 C C . THR A 1 269 ? -7.001 -8.928 33.753 1.00 91.31 269 THR A C 1
ATOM 2098 O O . THR A 1 269 ? -6.561 -9.913 34.357 1.00 91.31 269 THR A O 1
ATOM 2101 N N . ARG A 1 270 ? -8.253 -8.854 33.301 1.00 93.19 270 ARG A N 1
ATOM 2102 C CA . ARG A 1 270 ? -9.240 -9.933 33.368 1.00 93.19 270 ARG A CA 1
ATOM 2103 C C . ARG A 1 270 ? -9.694 -10.300 31.967 1.00 93.19 270 ARG A C 1
ATOM 2105 O O . ARG A 1 270 ? -9.844 -9.433 31.107 1.00 93.19 270 ARG A O 1
ATOM 2112 N N . ARG A 1 271 ? -9.923 -11.588 31.740 1.00 92.06 271 ARG A N 1
ATOM 2113 C CA . ARG A 1 271 ? -10.514 -12.100 30.509 1.00 92.06 271 ARG A CA 1
ATOM 2114 C C . ARG A 1 271 ? -11.921 -12.599 30.799 1.00 92.06 271 ARG A C 1
ATOM 2116 O O . ARG A 1 271 ? -12.109 -13.516 31.592 1.00 92.06 271 ARG A O 1
ATOM 2123 N N . TYR A 1 272 ? -12.888 -11.978 30.145 1.00 89.06 272 TYR A N 1
ATOM 2124 C CA . TYR A 1 272 ? -14.300 -12.314 30.203 1.00 89.06 272 TYR A CA 1
ATOM 2125 C C . TYR A 1 272 ? -14.659 -13.166 28.991 1.00 89.06 272 TYR A C 1
ATOM 2127 O O . TYR A 1 272 ? -14.444 -12.756 27.849 1.00 89.06 272 TYR A O 1
ATOM 2135 N N . TYR A 1 273 ? -15.199 -14.349 29.249 1.00 87.69 273 TYR A N 1
ATOM 2136 C CA . TYR A 1 273 ? -15.785 -15.233 28.250 1.00 87.69 273 TYR A CA 1
ATOM 2137 C C . TYR A 1 273 ? -17.300 -15.067 28.328 1.00 87.69 273 TYR A C 1
ATOM 2139 O O . TYR A 1 273 ? -17.892 -15.312 29.381 1.00 87.69 273 TYR A O 1
ATOM 2147 N N . LEU A 1 274 ? -17.890 -14.592 27.236 1.00 86.31 274 LEU A N 1
ATOM 2148 C CA . LEU A 1 274 ? -19.299 -14.237 27.104 1.00 86.31 274 LEU A CA 1
ATOM 2149 C C . LEU A 1 274 ? -19.850 -14.989 25.896 1.00 86.31 274 LEU A C 1
ATOM 2151 O O . LEU A 1 274 ? -19.632 -14.584 24.753 1.00 86.31 274 LEU A O 1
ATOM 2155 N N . ASP A 1 275 ? -20.526 -16.106 26.143 1.00 86.31 275 ASP A N 1
ATOM 2156 C CA . ASP A 1 275 ? -20.942 -17.058 25.112 1.00 86.31 275 ASP A CA 1
ATOM 2157 C C . ASP A 1 275 ? -19.762 -17.494 24.219 1.00 86.31 275 ASP A C 1
ATOM 2159 O O . ASP A 1 275 ? -18.880 -18.231 24.647 1.00 86.31 275 ASP A O 1
ATOM 2163 N N . LYS A 1 276 ? -19.720 -17.032 22.962 1.00 82.94 276 LYS A N 1
ATOM 2164 C CA . LYS A 1 276 ? -18.637 -17.324 22.004 1.00 82.94 276 LYS A CA 1
ATOM 2165 C C . LYS A 1 276 ? -17.586 -16.220 21.924 1.00 82.94 276 LYS A C 1
ATOM 2167 O O . LYS A 1 276 ? -16.573 -16.389 21.244 1.00 82.94 276 LYS A O 1
ATOM 2172 N N . ASP A 1 277 ? -17.844 -15.081 22.552 1.00 81.56 277 ASP A N 1
ATOM 2173 C CA . ASP A 1 277 ? -16.969 -13.926 22.512 1.00 81.56 277 ASP A CA 1
ATOM 2174 C C . ASP A 1 277 ? -16.033 -13.905 23.722 1.00 81.56 277 ASP A C 1
ATOM 2176 O O . ASP A 1 277 ? -16.347 -14.355 24.823 1.00 81.56 277 ASP A O 1
ATOM 2180 N N . GLN A 1 278 ? -14.848 -13.354 23.497 1.00 87.94 278 GLN A N 1
ATOM 2181 C CA . GLN A 1 278 ? -13.827 -13.173 24.515 1.00 87.94 278 GLN A CA 1
ATOM 2182 C C . GLN A 1 278 ? -13.461 -11.696 24.577 1.00 87.94 278 GLN A C 1
ATOM 2184 O O . GLN A 1 278 ? -13.308 -11.040 23.544 1.00 87.94 278 GLN A O 1
ATOM 2189 N N . PHE A 1 279 ? -13.304 -11.177 25.786 1.00 84.81 279 PHE A N 1
ATOM 2190 C CA . PHE A 1 279 ? -12.953 -9.787 26.031 1.00 84.81 279 PHE A CA 1
ATOM 2191 C C . PHE A 1 279 ? -11.862 -9.723 27.086 1.00 84.81 279 PHE A C 1
ATOM 2193 O O . PHE A 1 279 ? -12.010 -10.245 28.184 1.00 84.81 279 PHE A O 1
ATOM 2200 N N . GLU A 1 280 ? -10.756 -9.076 26.760 1.00 90.06 280 GLU A N 1
ATOM 2201 C CA . GLU A 1 280 ? -9.688 -8.764 27.694 1.00 90.06 280 GLU A CA 1
ATOM 2202 C C . GLU A 1 280 ? -9.881 -7.322 28.171 1.00 90.06 280 GLU A C 1
ATOM 2204 O O . GLU A 1 280 ? -9.916 -6.387 27.368 1.00 90.06 280 GLU A O 1
ATOM 2209 N N . VAL A 1 281 ? -10.081 -7.156 29.474 1.00 88.06 281 VAL A N 1
ATOM 2210 C CA . VAL A 1 281 ? -10.329 -5.872 30.127 1.00 88.06 281 VAL A CA 1
ATOM 2211 C C . VAL A 1 281 ? -9.140 -5.574 31.024 1.00 88.06 281 VAL A C 1
ATOM 2213 O O . VAL A 1 281 ? -8.853 -6.326 31.959 1.00 88.06 281 VAL A O 1
ATOM 2216 N N . THR A 1 282 ? -8.448 -4.477 30.734 1.00 89.44 282 THR A N 1
ATOM 2217 C CA . THR A 1 282 ? -7.360 -3.967 31.572 1.00 89.44 282 THR A CA 1
ATOM 2218 C C . THR A 1 282 ? -7.859 -2.776 32.384 1.00 89.44 282 THR A C 1
ATOM 2220 O O . THR A 1 282 ? -8.367 -1.803 31.820 1.00 89.44 282 THR A O 1
ATOM 2223 N N . TYR A 1 283 ? -7.717 -2.878 33.702 1.00 88.94 283 TYR A N 1
ATOM 2224 C CA . TYR A 1 283 ? -8.077 -1.865 34.689 1.00 88.94 283 TYR A CA 1
ATOM 2225 C C . TYR A 1 283 ? -6.907 -0.914 34.947 1.00 88.94 283 TYR A C 1
ATOM 2227 O O . TYR A 1 283 ? -5.746 -1.300 34.815 1.00 88.94 283 TYR A O 1
ATOM 2235 N N . GLU A 1 284 ? -7.216 0.324 35.332 1.00 85.62 284 GLU A N 1
ATOM 2236 C CA . GLU A 1 284 ? -6.201 1.314 35.710 1.00 85.62 284 GLU A CA 1
ATOM 2237 C C . GLU A 1 284 ? -5.597 1.010 37.091 1.00 85.62 284 GLU A C 1
ATOM 2239 O O . GLU A 1 284 ? -4.386 1.116 37.265 1.00 85.62 284 GLU A O 1
ATOM 2244 N N . ASN A 1 285 ? -6.424 0.550 38.041 1.00 91.56 285 ASN A N 1
ATOM 2245 C CA . ASN A 1 285 ? -6.023 0.251 39.417 1.00 91.56 285 ASN A CA 1
ATOM 2246 C C . ASN A 1 285 ? -6.456 -1.159 39.853 1.00 91.56 285 ASN A C 1
ATOM 2248 O O . ASN A 1 285 ? -7.488 -1.678 39.420 1.00 91.56 285 ASN A O 1
ATOM 2252 N N . GLU A 1 286 ? -5.694 -1.767 40.767 1.00 91.56 286 GLU A N 1
ATOM 2253 C CA . GLU A 1 286 ? -5.978 -3.111 41.295 1.00 91.56 286 GLU A CA 1
ATOM 2254 C C . GLU A 1 286 ? -7.272 -3.150 42.124 1.00 91.56 286 GLU A C 1
ATOM 2256 O O . GLU A 1 286 ? -8.018 -4.129 42.069 1.00 91.56 286 GLU A O 1
ATOM 2261 N N . ASP A 1 287 ? -7.578 -2.070 42.844 1.00 90.00 287 ASP A N 1
ATOM 2262 C CA . ASP A 1 287 ? -8.803 -1.950 43.640 1.00 90.00 287 ASP A CA 1
ATOM 2263 C C . ASP A 1 287 ? -10.062 -1.988 42.768 1.00 90.00 287 ASP A C 1
ATOM 2265 O O . ASP A 1 287 ? -11.064 -2.597 43.147 1.00 90.00 287 ASP A O 1
ATOM 2269 N N . ASP A 1 288 ? -9.999 -1.389 41.576 1.00 87.56 288 ASP A N 1
ATOM 2270 C CA . ASP A 1 288 ? -11.098 -1.424 40.616 1.00 87.56 288 ASP A CA 1
ATOM 2271 C C . ASP A 1 288 ? -11.279 -2.843 40.066 1.00 87.56 288 ASP A C 1
ATOM 2273 O O . ASP A 1 288 ? -12.402 -3.348 40.031 1.00 87.56 288 ASP A O 1
ATOM 2277 N N . ALA A 1 289 ? -10.181 -3.527 39.727 1.00 89.12 289 ALA A N 1
ATOM 2278 C CA . ALA A 1 289 ? -10.224 -4.923 39.297 1.00 89.12 289 ALA A CA 1
ATOM 2279 C C . ALA A 1 289 ? -10.850 -5.826 40.377 1.00 89.12 289 ALA A C 1
ATOM 2281 O O . ALA A 1 289 ? -11.765 -6.593 40.082 1.00 89.12 289 ALA A O 1
ATOM 2282 N N . LYS A 1 290 ? -10.429 -5.684 41.643 1.00 91.06 290 LYS A N 1
ATOM 2283 C CA . LYS A 1 290 ? -10.998 -6.426 42.784 1.00 91.06 290 LYS A CA 1
ATOM 2284 C C . LYS A 1 290 ? -12.473 -6.099 43.015 1.00 91.06 290 LYS A C 1
ATOM 2286 O O . LYS A 1 290 ? -13.264 -6.995 43.303 1.00 91.06 290 LYS A O 1
ATOM 2291 N N . SER A 1 291 ? -12.858 -4.830 42.885 1.00 88.62 291 SER A N 1
ATOM 2292 C CA . SER A 1 291 ? -14.254 -4.405 43.019 1.00 88.62 291 SER A CA 1
ATOM 2293 C C . SER A 1 291 ? -15.143 -5.079 41.973 1.00 88.62 291 SER A C 1
ATOM 2295 O O . SER A 1 291 ? -16.228 -5.557 42.308 1.00 88.62 291 SER A O 1
ATOM 2297 N N . TRP A 1 292 ? -14.689 -5.144 40.721 1.00 87.25 292 TRP A N 1
ATOM 2298 C CA . TRP A 1 292 ? -15.430 -5.805 39.649 1.00 87.25 292 TRP A CA 1
ATOM 2299 C C . TRP A 1 292 ? -15.412 -7.331 39.770 1.00 87.25 292 TRP A C 1
ATOM 2301 O O . TRP A 1 292 ? -16.444 -7.953 39.531 1.00 87.25 292 TRP A O 1
ATOM 2311 N N . ASP A 1 293 ? -14.311 -7.940 40.215 1.00 89.12 293 ASP A N 1
ATOM 2312 C CA . ASP A 1 293 ? -14.266 -9.378 40.512 1.00 89.12 293 ASP A CA 1
ATOM 2313 C C . ASP A 1 293 ? -15.332 -9.755 41.553 1.00 89.12 293 ASP A C 1
ATOM 2315 O O . ASP A 1 293 ? -16.108 -10.688 41.340 1.00 89.12 293 ASP A O 1
ATOM 2319 N N . ASN A 1 294 ? -15.444 -8.975 42.634 1.00 88.19 294 ASN A N 1
ATOM 2320 C CA . ASN A 1 294 ? -16.466 -9.174 43.664 1.00 88.19 294 ASN A CA 1
ATOM 2321 C C . ASN A 1 294 ? -17.890 -8.977 43.125 1.00 88.19 294 ASN A C 1
ATOM 2323 O O . ASN A 1 294 ? -18.801 -9.695 43.532 1.00 88.19 294 ASN A O 1
ATOM 2327 N N . TYR A 1 295 ? -18.085 -8.035 42.199 1.00 84.25 295 TYR A N 1
ATOM 2328 C CA . TYR A 1 295 ? -19.376 -7.802 41.549 1.00 84.25 295 TYR A CA 1
ATOM 2329 C C . TYR A 1 295 ? -19.791 -8.972 40.639 1.00 84.25 295 TYR A C 1
ATOM 2331 O O . TYR A 1 295 ? -20.961 -9.350 40.615 1.00 84.25 295 TYR A O 1
ATOM 2339 N N . PHE A 1 296 ? -18.849 -9.579 39.909 1.00 85.88 296 PHE A N 1
ATOM 2340 C CA . PHE A 1 296 ? -19.129 -10.698 39.000 1.00 85.88 296 PHE A CA 1
ATOM 2341 C C . PHE A 1 296 ? -19.143 -12.071 39.675 1.00 85.88 296 PHE A C 1
ATOM 2343 O O . PHE A 1 296 ? -19.719 -13.012 39.128 1.00 85.88 296 PHE A O 1
ATOM 2350 N N . HIS A 1 297 ? -18.551 -12.205 40.862 1.00 86.19 297 HIS A N 1
ATOM 2351 C CA . HIS A 1 297 ? -18.469 -13.473 41.586 1.00 86.19 297 HIS A CA 1
ATOM 2352 C C . HIS A 1 297 ? -19.839 -14.156 41.819 1.00 86.19 297 HIS A C 1
ATOM 2354 O O . HIS A 1 297 ? -19.946 -15.360 41.566 1.00 86.19 297 HIS A O 1
ATOM 2360 N N . PRO A 1 298 ? -20.918 -13.448 42.227 1.00 81.88 298 PRO A N 1
ATOM 2361 C CA . PRO A 1 298 ? -22.245 -14.052 42.371 1.00 81.88 298 PRO A CA 1
ATOM 2362 C C . PRO A 1 298 ? -22.793 -14.627 41.061 1.00 81.88 298 PRO A C 1
ATOM 2364 O O . PRO A 1 298 ? -23.417 -15.685 41.070 1.00 81.88 298 PRO A O 1
ATOM 2367 N N . TRP A 1 299 ? -22.526 -13.963 39.934 1.00 78.00 299 TRP A N 1
ATOM 2368 C CA . TRP A 1 299 ? -23.002 -14.374 38.614 1.00 78.00 299 TRP A CA 1
ATOM 2369 C C . TRP A 1 299 ? -22.293 -15.627 38.109 1.00 78.00 299 TRP A C 1
ATOM 2371 O O . TRP A 1 299 ? -22.951 -16.549 37.632 1.00 78.00 299 TRP A O 1
ATOM 2381 N N . THR A 1 300 ? -20.973 -15.707 38.287 1.00 83.50 300 THR A N 1
ATOM 2382 C CA . THR A 1 300 ? -20.196 -16.914 37.967 1.00 83.50 300 THR A CA 1
ATOM 2383 C C . THR A 1 300 ? -20.729 -18.124 38.739 1.00 83.50 300 THR A C 1
ATOM 2385 O O . THR A 1 300 ? -20.956 -19.182 38.157 1.00 83.50 300 THR A O 1
ATOM 2388 N N . ASN A 1 301 ? -21.020 -17.954 40.033 1.00 83.69 301 ASN A N 1
ATOM 2389 C CA . ASN A 1 301 ? -21.548 -19.030 40.875 1.00 83.69 301 ASN A CA 1
ATOM 2390 C C . ASN A 1 301 ? -22.982 -19.428 40.508 1.00 83.69 301 ASN A C 1
ATOM 2392 O O . ASN A 1 301 ? -23.284 -20.620 40.436 1.00 83.69 301 ASN A O 1
ATOM 2396 N N . ALA A 1 302 ? -23.862 -18.452 40.262 1.00 78.44 302 ALA A N 1
ATOM 2397 C CA . ALA A 1 302 ? -25.242 -18.709 39.849 1.00 78.44 302 ALA A CA 1
ATOM 2398 C C . ALA A 1 302 ? -25.293 -19.492 38.532 1.00 78.44 302 ALA A C 1
ATOM 2400 O O . ALA A 1 302 ? -26.129 -20.381 38.359 1.00 78.44 302 ALA A O 1
ATOM 2401 N N . HIS A 1 303 ? -24.365 -19.199 37.622 1.00 76.94 303 HIS A N 1
ATOM 2402 C CA . HIS A 1 303 ? -24.302 -19.873 36.339 1.00 76.94 303 HIS A CA 1
ATOM 2403 C C . HIS A 1 303 ? -23.762 -21.302 36.442 1.00 76.94 303 HIS A C 1
ATOM 2405 O O . HIS A 1 303 ? -24.381 -22.217 35.904 1.00 76.94 303 HIS A O 1
ATOM 2411 N N . ILE A 1 304 ? -22.701 -21.521 37.230 1.00 79.69 304 ILE A N 1
ATOM 2412 C CA . ILE A 1 304 ? -22.193 -22.870 37.547 1.00 79.69 304 ILE A CA 1
ATOM 2413 C C . ILE A 1 304 ? -23.290 -23.730 38.195 1.00 79.69 304 ILE A C 1
ATOM 2415 O O . ILE A 1 304 ? -23.447 -24.903 37.859 1.00 79.69 304 ILE A O 1
ATOM 2419 N N . ALA A 1 305 ? -24.083 -23.156 39.105 1.00 80.81 305 ALA A N 1
ATOM 2420 C CA . ALA A 1 305 ? -25.196 -23.868 39.728 1.00 80.81 305 ALA A CA 1
ATOM 2421 C C . ALA A 1 305 ? -26.279 -24.252 38.703 1.00 80.81 305 ALA A C 1
ATOM 2423 O O . ALA A 1 305 ? -26.796 -25.369 38.735 1.00 80.81 305 ALA A O 1
ATOM 2424 N N . LYS A 1 306 ? -26.597 -23.355 37.763 1.00 80.44 306 LYS A N 1
ATOM 2425 C CA . LYS A 1 306 ? -27.578 -23.605 36.700 1.00 80.44 306 LYS A CA 1
ATOM 2426 C C . LYS A 1 306 ? -27.112 -24.684 35.720 1.00 80.44 306 LYS A C 1
ATOM 2428 O O . LYS A 1 306 ? -27.931 -25.513 35.329 1.00 80.44 306 LYS A O 1
ATOM 2433 N N . THR A 1 307 ? -25.831 -24.707 35.346 1.00 74.62 307 THR A N 1
ATOM 2434 C CA . THR A 1 307 ? -25.279 -25.759 34.476 1.00 74.62 307 THR A CA 1
ATOM 2435 C C . THR A 1 307 ? -25.273 -27.116 35.178 1.00 74.62 307 THR A C 1
ATOM 2437 O O . THR A 1 307 ? -25.735 -28.090 34.595 1.00 74.62 307 THR A O 1
ATOM 2440 N N . MET A 1 308 ? -24.880 -27.171 36.457 1.00 74.94 308 MET A N 1
ATOM 2441 C CA . MET A 1 308 ? -24.895 -28.412 37.252 1.00 74.94 308 MET A CA 1
ATOM 2442 C C . MET A 1 308 ? -26.309 -28.988 37.448 1.00 74.94 308 MET A C 1
ATOM 2444 O O . MET A 1 308 ? -26.486 -30.201 37.449 1.00 74.94 308 MET A O 1
ATOM 2448 N N . LEU A 1 309 ? -27.327 -28.135 37.612 1.00 78.88 309 LEU A N 1
ATOM 2449 C CA . LEU A 1 309 ? -28.723 -28.570 37.775 1.00 78.88 309 LEU A CA 1
ATOM 2450 C C . LEU A 1 309 ? -29.417 -28.904 36.444 1.00 78.88 309 LEU A C 1
ATOM 2452 O O . LEU A 1 309 ? -30.382 -29.666 36.432 1.00 78.88 309 LEU A O 1
ATOM 2456 N N . GLY A 1 310 ? -28.963 -28.316 35.334 1.00 69.31 310 GLY A N 1
ATOM 2457 C CA . GLY A 1 310 ? -29.543 -28.506 34.004 1.00 69.31 310 GLY A CA 1
ATOM 2458 C C . GLY A 1 310 ? -29.120 -29.803 33.312 1.00 69.31 310 GLY A C 1
ATOM 2459 O O . GLY A 1 310 ? -29.907 -30.347 32.547 1.00 69.31 310 GLY A O 1
ATOM 2460 N N . GLU A 1 311 ? -27.926 -30.322 33.604 1.00 56.00 311 GLU A N 1
ATOM 2461 C CA . GLU A 1 311 ? -27.419 -31.584 33.032 1.00 56.00 311 GLU A CA 1
ATOM 2462 C C . GLU A 1 311 ? -27.988 -32.845 33.715 1.00 56.00 311 GLU A C 1
ATOM 2464 O O . GLU A 1 311 ? -27.720 -33.962 33.281 1.00 56.00 311 GLU A O 1
ATOM 2469 N N . GLY A 1 312 ? -28.797 -32.681 34.768 1.00 50.44 312 GLY A N 1
ATOM 2470 C CA . GLY A 1 312 ? -29.453 -33.775 35.494 1.00 50.44 312 GLY A CA 1
ATOM 2471 C C . GLY A 1 312 ? -30.862 -34.144 35.007 1.00 50.44 312 GLY A C 1
ATOM 2472 O O . GLY A 1 312 ? -31.577 -34.822 35.746 1.00 50.44 312 GLY A O 1
ATOM 2473 N N . LYS A 1 313 ? -31.294 -33.672 33.830 1.00 43.97 313 LYS A N 1
ATOM 2474 C CA . LYS A 1 313 ? -32.593 -34.007 33.221 1.00 43.97 313 LYS A CA 1
ATOM 2475 C C . LYS A 1 313 ? -32.443 -34.674 31.864 1.00 43.97 313 LYS A C 1
ATOM 2477 O O . LYS A 1 313 ? -31.617 -34.187 31.065 1.00 43.97 313 LYS A O 1
#